Protein 7M5F (pdb70)

Radius of gyration: 17.4 Å; Cα contacts (8 Å, |Δi|>4): 436; chains: 2; bounding box: 33×48×44 Å

Sequence (212 aa):
KEIKLADYHCYPLWGTTPDDFGDISPDELPISLGLKNSLEEAWAKRYDAILNTDDPALSGFKSVEEEEEKKLFIDDGYKLAELLQEEELGSAYKKVIIYHADYTTKSLFKKKETIQGIKFTPENVVGAAKDNSSGKIIFLEKGNSKSGLQHIVEEHGDQFAQIGVSEARIPDVVKAVTDGKIVGYQQGGAAGGAAGGRPIYETIDGKKYNIAVTVGSNGYVVGANLRG

Solvent-accessible surface area: 10678 Å² total

Nearest PDB structures (foldseek):
  7m5f-assembly1_C  TM=1.009E+00  e=1.245E-21  Serratia marcescens
  8r4d-assembly1_A  TM=4.039E-01  e=5.171E+00  Chlorobaculum tepidum
  8r4b-assembly1_A  TM=4.039E-01  e=5.171E+00  Chlorobaculum tepidum
  3h3h-assembly1_A  TM=3.614E-01  e=5.171E+00  Burkholderia thailandensis E264
  7m5f-assembly1_A  TM=1.011E+00  e=5.292E-19  Serratia marcescens

Secondary structure (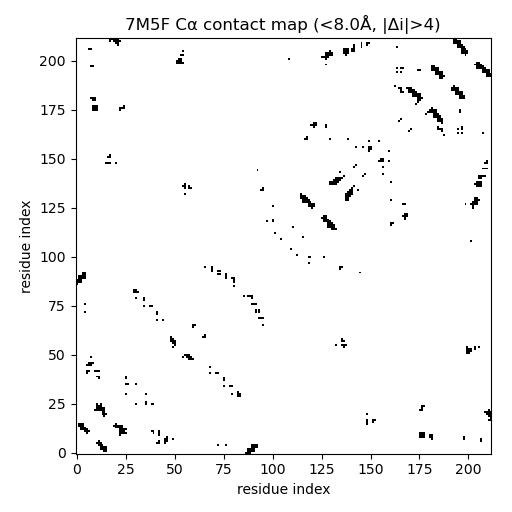DSSP, 8-state):
-EEE---TTS-S-EE-SGGGBEE--GGGSS--HHHHHHHHHHHHHHHTT--SSSGGG---SSHHHHHHHHHHHHHHHHHHHHHHGGGSEEE-----/-HHHHHH--TT-----GGGEEEEEE-TTS-EEEEE--BTTBSHHHHHHHHHHHHHHTT--GGGHHHH--HHHH-EEEEESTTTTSSEEEE--TT---EEEEEE-TTSBEEEEEEE-

B-factor: mean 20.16, std 11.64, range [6.49, 80.66]

Structure (mmCIF, N/CA/C/O backbone):
data_7M5F
#
_entry.id   7M5F
#
_cell.length_a   60.691
_cell.length_b   97.241
_cell.length_c   44.495
_cell.angle_alpha   90.000
_cell.angle_beta   90.000
_cell.angle_gamma   90.000
#
_symmetry.space_group_name_H-M   'P 21 21 2'
#
loop_
_entity.id
_entity.type
_entity.pdbx_description
1 polymer CdiI
2 polymer 'Toxin CdiA'
3 non-polymer 'MALONATE ION'
4 water water
#
loop_
_atom_site.group_PDB
_atom_site.id
_atom_site.type_symbol
_atom_site.label_atom_id
_atom_site.label_alt_id
_atom_site.label_comp_id
_atom_site.label_asym_id
_atom_site.label_entity_id
_atom_site.label_seq_id
_atom_site.pdbx_PDB_ins_code
_atom_site.Cartn_x
_atom_site.Cartn_y
_atom_site.Cartn_z
_atom_site.occupancy
_atom_site.B_iso_or_equiv
_atom_site.auth_seq_id
_atom_site.auth_comp_id
_atom_site.auth_asym_id
_atom_site.auth_atom_id
_atom_site.pdbx_PDB_model_num
ATOM 17 N N . LYS A 1 2 ? 39.53543 51.68521 42.47707 1.000 25.56312 6 LYS A N 1
ATOM 18 C CA . LYS A 1 2 ? 40.44503 50.59223 42.22389 1.000 18.49220 6 LYS A CA 1
ATOM 19 C C . LYS A 1 2 ? 40.03458 49.39311 43.05872 1.000 20.68861 6 LYS A C 1
ATOM 20 O O . LYS A 1 2 ? 39.87186 49.49788 44.27758 1.000 20.01233 6 LYS A O 1
ATOM 39 N N . GLU A 1 3 ? 39.94238 48.24131 42.41312 1.000 17.79330 7 GLU A N 1
ATOM 40 C CA . GLU A 1 3 ? 39.68511 46.99704 43.11427 1.000 17.19788 7 GLU A CA 1
ATOM 41 C C . GLU A 1 3 ? 41.00679 46.39948 43.56071 1.000 16.85903 7 GLU A C 1
ATOM 42 O O . GLU A 1 3 ? 41.99565 46.40556 42.81680 1.000 16.81705 7 GLU A O 1
ATOM 54 N N . ILE A 1 4 ? 41.03503 45.89341 44.79297 1.000 12.48949 8 ILE A N 1
ATOM 55 C CA . ILE A 1 4 ? 42.19487 45.22607 45.35936 1.000 12.08720 8 ILE A CA 1
ATOM 56 C C . ILE A 1 4 ? 41.71357 43.87970 45.88585 1.000 12.42207 8 ILE A C 1
ATOM 57 O O . ILE A 1 4 ? 40.78314 43.84181 46.70289 1.000 13.80290 8 ILE A O 1
ATOM 73 N N . LYS A 1 5 ? 42.32870 42.79119 45.43191 1.000 10.93256 9 LYS A N 1
ATOM 74 C CA . LYS A 1 5 ? 41.99802 41.45678 45.93529 1.000 9.23944 9 LYS A CA 1
ATOM 75 C C . LYS A 1 5 ? 43.03179 41.03102 46.97615 1.000 10.24064 9 LYS A C 1
ATOM 76 O O . LYS A 1 5 ? 44.23537 41.04122 46.69887 1.000 9.60147 9 LYS A O 1
ATOM 95 N N . LEU A 1 6 ? 42.56191 40.68902 48.18629 1.000 8.38279 10 LEU A N 1
ATOM 96 C CA . LEU A 1 6 ? 43.39042 40.09154 49.23089 1.000 7.21321 10 LEU A CA 1
ATOM 97 C C . LEU A 1 6 ? 43.36022 38.57706 49.06292 1.000 7.27291 10 LEU A C 1
ATOM 98 O O . LEU A 1 6 ? 42.29808 37.95502 49.19020 1.000 7.99433 10 LEU A O 1
ATOM 131 N N . ALA A 1 8 ? 46.34135 35.16454 49.43809 1.000 8.55850 12 ALA A N 1
ATOM 132 C CA . ALA A 1 8 ? 47.69692 34.66808 49.56622 1.000 7.79713 12 ALA A CA 1
ATOM 133 C C . ALA A 1 8 ? 48.02223 33.71107 48.42873 1.000 6.67106 12 ALA A C 1
ATOM 134 O O . ALA A 1 8 ? 47.19409 32.89762 48.02601 1.000 7.52484 12 ALA A O 1
ATOM 141 N N . ASP A 1 9 ? 49.23002 33.84284 47.88714 1.000 7.44798 13 ASP A N 1
ATOM 142 C CA . ASP A 1 9 ? 49.79781 32.92389 46.91426 1.000 7.43232 13 ASP A CA 1
ATOM 143 C C . ASP A 1 9 ? 51.29000 32.82168 47.19229 1.000 6.95867 13 ASP A C 1
ATOM 144 O O . ASP A 1 9 ? 51.92254 33.78220 47.62565 1.000 9.87406 13 ASP A O 1
ATOM 153 N N . TYR A 1 10 ? 51.85002 31.65647 46.91564 1.000 8.25054 14 TYR A N 1
ATOM 154 C CA . TYR A 1 10 ? 53.22651 31.38107 47.29199 1.000 9.47664 14 TYR A CA 1
ATOM 155 C C . TYR A 1 10 ? 54.20814 32.33297 46.61936 1.000 9.09594 14 TYR A C 1
ATOM 156 O O . TYR A 1 10 ? 54.25371 32.43623 45.39610 1.000 9.96172 14 TYR A O 1
ATOM 174 N N . HIS A 1 11 ? 55.07344 32.94051 47.43330 1.000 10.01050 15 HIS A N 1
ATOM 175 C CA . HIS A 1 11 ? 56.17132 33.79060 46.96304 1.000 8.89149 15 HIS A CA 1
ATOM 176 C C . HIS A 1 11 ? 55.67288 35.02525 46.23332 1.000 10.30851 15 HIS A C 1
ATOM 177 O O . HIS A 1 11 ? 56.37455 35.55595 45.37264 1.000 10.42293 15 HIS A O 1
ATOM 191 N N . CYS A 1 12 ? 54.49713 35.49214 46.63934 1.000 9.19455 16 CYS A N 1
ATOM 192 C CA . CYS A 1 12 ? 53.87215 36.69890 46.13805 1.000 8.33315 16 CYS A CA 1
ATOM 193 C C . CYS A 1 12 ? 53.42490 37.57590 47.29154 1.000 9.86192 16 CYS A C 1
ATOM 194 O O . CYS A 1 12 ? 53.11558 37.09115 48.38248 1.000 9.84202 16 CYS A O 1
ATOM 202 N N . TYR A 1 13 ? 53.28612 38.86599 47.02678 1.000 8.76590 17 TYR A N 1
ATOM 203 C CA . TYR A 1 13 ? 52.53641 39.68942 47.94656 1.000 9.27897 17 TYR A CA 1
ATOM 204 C C . TYR A 1 13 ? 51.07269 39.25225 47.96626 1.000 11.42965 17 TYR A C 1
ATOM 205 O O . TYR A 1 13 ? 50.56510 38.70622 46.98538 1.000 10.05146 17 TYR A O 1
ATOM 223 N N . PRO A 1 14 ? 50.35362 39.53672 49.04910 1.000 8.68404 18 PRO A N 1
ATOM 224 C CA . PRO A 1 14 ? 48.99858 38.99823 49.18743 1.000 7.97911 18 PRO A CA 1
ATOM 225 C C . PRO A 1 14 ? 47.90771 39.92509 48.64830 1.000 9.44789 18 PRO A C 1
ATOM 226 O O . PRO A 1 14 ? 46.73516 39.77695 48.98182 1.000 10.68221 18 PRO A O 1
ATOM 237 N N . LEU A 1 15 ? 48.28178 40.87368 47.80319 1.000 7.27952 19 LEU A N 1
ATOM 238 C CA . LEU A 1 15 ? 47.36576 41.86391 47.23243 1.000 7.47139 19 LEU A CA 1
ATOM 239 C C . LEU A 1 15 ? 47.48209 41.80223 45.72086 1.000 9.31590 19 LEU A C 1
ATOM 240 O O . LEU A 1 15 ? 48.58808 41.67603 45.19699 1.000 9.94958 19 LEU A O 1
ATOM 256 N N . TRP A 1 16 ? 46.34307 41.93731 45.01538 1.000 8.60937 20 TRP A N 1
ATOM 257 C CA . TRP A 1 16 ? 46.29993 41.71856 43.57319 1.000 9.20435 20 TRP A CA 1
ATOM 258 C C . TRP A 1 16 ? 45.43199 42.73868 42.85860 1.000 9.45770 20 TRP A C 1
ATOM 259 O O . TRP A 1 16 ? 44.36025 43.10218 43.34283 1.000 9.74367 20 TRP A O 1
ATOM 280 N N . GLY A 1 17 ? 45.89061 43.17948 41.68086 1.000 10.18851 21 GLY A N 1
ATOM 281 C CA . GLY A 1 17 ? 45.03716 43.93422 40.78988 1.000 11.36352 21 GLY A CA 1
ATOM 282 C C . GLY A 1 17 ? 44.09468 43.03212 40.03826 1.000 11.48829 21 GLY A C 1
ATOM 283 O O . GLY A 1 17 ? 44.35731 41.83388 39.88837 1.000 12.82642 21 GLY A O 1
ATOM 287 N N . THR A 1 18 ? 42.96254 43.58325 39.60342 1.000 13.76114 22 THR A N 1
ATOM 288 C CA . THR A 1 18 ? 41.92068 42.74416 39.02015 1.000 13.70459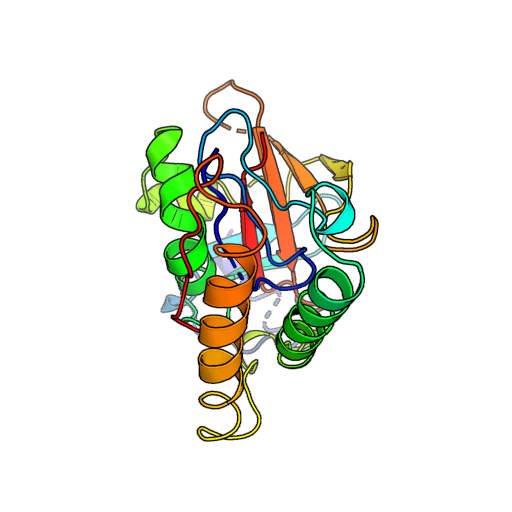 22 THR A CA 1
ATOM 289 C C . THR A 1 18 ? 41.52737 43.12376 37.61054 1.000 14.33787 22 THR A C 1
ATOM 290 O O . THR A 1 18 ? 40.53330 42.58425 37.09879 1.000 16.83790 22 THR A O 1
ATOM 301 N N . THR A 1 19 ? 42.25729 44.02553 36.95325 1.000 15.13692 23 THR A N 1
ATOM 302 C CA . THR A 1 19 ? 42.02906 44.36562 35.56247 1.000 16.69842 23 THR A CA 1
ATOM 303 C C . THR A 1 19 ? 43.28061 44.06796 34.75615 1.000 16.59390 23 THR A C 1
ATOM 304 O O . THR A 1 19 ? 44.38735 44.02791 35.30929 1.000 16.98794 23 THR A O 1
ATOM 315 N N . PRO A 1 20 ? 43.14418 43.82926 33.44886 1.000 17.98768 24 PRO A N 1
ATOM 316 C CA . PRO A 1 20 ? 44.33232 43.47264 32.65957 1.000 24.33390 24 PRO A CA 1
ATOM 317 C C . PRO A 1 20 ? 45.45225 44.49363 32.75336 1.000 21.89083 24 PRO A C 1
ATOM 318 O O . PRO A 1 20 ? 46.62868 44.11120 32.74573 1.000 30.63130 24 PRO A O 1
ATOM 329 N N . ASP A 1 21 ? 45.13507 45.78111 32.88970 1.000 19.79607 25 ASP A N 1
ATOM 330 C CA . ASP A 1 21 ? 46.19355 46.77446 33.00941 1.000 22.85749 25 ASP A CA 1
ATOM 331 C C . ASP A 1 21 ? 46.99971 46.63547 34.29947 1.000 24.01807 25 ASP A C 1
ATOM 332 O O . ASP A 1 21 ? 48.16385 47.04902 34.33376 1.000 27.22471 25 ASP A O 1
ATOM 341 N N . ASP A 1 22 ? 46.41885 46.08908 35.37436 1.000 16.73917 26 ASP A N 1
ATOM 342 C CA . ASP A 1 22 ? 47.12978 46.03377 36.65083 1.000 16.43220 26 ASP A CA 1
ATOM 343 C C . ASP A 1 22 ? 47.17686 44.62816 37.25384 1.000 15.01264 26 ASP A C 1
ATOM 344 O O . ASP A 1 22 ? 47.39140 44.47299 38.46306 1.000 15.74978 26 ASP A O 1
ATOM 353 N N . PHE A 1 23 ? 47.05115 43.58737 36.43507 1.000 13.71654 27 PHE A N 1
ATOM 354 C CA . PHE A 1 23 ? 47.23963 42.24028 36.92768 1.000 12.93945 27 PHE A CA 1
ATOM 355 C C . PHE A 1 23 ? 48.61309 42.10713 37.58347 1.000 11.75794 27 PHE A C 1
ATOM 356 O O . PHE A 1 23 ? 49.59439 42.74947 37.15278 1.000 14.31220 27 PHE A O 1
ATOM 373 N N . GLY A 1 24 ? 48.67731 41.26747 38.60207 1.000 12.25937 28 GLY A N 1
ATOM 374 C CA . GLY A 1 24 ? 49.90255 40.99063 39.32807 1.000 12.63170 28 GLY A CA 1
ATOM 375 C C . GLY A 1 24 ? 49.78475 41.37028 40.79491 1.000 9.73581 28 GLY A C 1
ATOM 376 O O . GLY A 1 24 ? 48.81373 41.97819 41.23676 1.000 11.65182 28 GLY A O 1
ATOM 380 N N . ASP A 1 25 ? 50.79243 40.96063 41.55672 1.000 10.02450 29 ASP A N 1
ATOM 381 C CA . ASP A 1 25 ? 50.76272 41.26199 42.98116 1.000 13.05688 29 ASP A CA 1
ATOM 382 C C . ASP A 1 25 ? 51.20195 42.70492 43.22554 1.000 13.74173 29 ASP A C 1
ATOM 383 O O . ASP A 1 25 ? 51.81061 43.37121 42.37286 1.000 14.29597 29 ASP A O 1
ATOM 392 N N . ILE A 1 26 ? 50.80978 43.20680 44.39518 1.000 10.08681 30 ILE A N 1
ATOM 393 C CA . ILE A 1 26 ? 50.95454 44.60623 44.77332 1.000 10.79969 30 ILE A CA 1
ATOM 394 C C . ILE A 1 26 ? 51.58613 44.63820 46.16144 1.000 10.63013 30 ILE A C 1
ATOM 395 O O . ILE A 1 26 ? 51.06410 44.03357 47.09904 1.000 11.40139 30 ILE A O 1
ATOM 411 N N . SER A 1 27 ? 52.66888 45.37843 46.30143 1.000 12.87468 31 SER A N 1
ATOM 412 C CA . SER A 1 27 ? 53.27622 45.53567 47.62042 1.000 13.84170 31 SER A CA 1
ATOM 413 C C . SER A 1 27 ? 52.35630 46.33916 48.53907 1.000 10.38290 31 SER A C 1
ATOM 414 O O . SER A 1 27 ? 51.84796 47.38710 48.13065 1.000 13.06864 31 SER A O 1
ATOM 422 N N . PRO A 1 28 ? 52.15385 45.91640 49.79415 1.000 12.40180 32 PRO A N 1
ATOM 423 C CA . PRO A 1 28 ? 51.39287 46.77213 50.72144 1.000 15.80507 32 PRO A CA 1
ATOM 424 C C . PRO A 1 28 ? 51.96543 48.17437 50.84617 1.000 16.21864 32 PRO A C 1
ATOM 425 O O . PRO A 1 28 ? 51.21475 49.12286 51.10743 1.000 16.46130 32 PRO A O 1
ATOM 436 N N . ASP A 1 29 ? 53.27027 48.34736 50.61314 1.000 16.93908 33 ASP A N 1
ATOM 437 C CA . ASP A 1 29 ? 53.87243 49.67407 50.69106 1.000 18.65035 33 ASP A CA 1
ATOM 438 C C . ASP A 1 29 ? 53.34638 50.62492 49.62711 1.000 18.51448 33 ASP A C 1
ATOM 439 O O . ASP A 1 29 ? 53.50154 51.84370 49.76478 1.000 24.98153 33 ASP A O 1
ATOM 448 N N . GLU A 1 30 ? 52.73508 50.11010 48.56558 1.000 18.22004 34 GLU A N 1
ATOM 449 C CA . GLU A 1 30 ? 52.18166 50.93394 47.50093 1.000 18.00813 34 GLU A CA 1
ATOM 450 C C . GLU A 1 30 ? 50.79557 51.48120 47.82513 1.000 24.80888 34 GLU A C 1
ATOM 451 O O . GLU A 1 30 ? 50.24819 52.25018 47.02419 1.000 27.41805 34 GLU A O 1
ATOM 463 N N . LEU A 1 31 ? 50.23070 51.11571 48.96035 1.000 17.27147 35 LEU A N 1
ATOM 464 C CA . LEU A 1 31 ? 48.88097 51.52517 49.32376 1.000 15.98647 35 LEU A CA 1
ATOM 465 C C . LEU A 1 31 ? 48.90346 52.52870 50.46307 1.000 17.05239 35 LEU A C 1
ATOM 466 O O . LEU A 1 31 ? 49.80496 52.50974 51.30713 1.000 17.87378 35 LEU A O 1
ATOM 482 N N . PRO A 1 32 ? 47.90245 53.38714 50.53683 1.000 15.67673 36 PRO A N 1
ATOM 483 C CA . PRO A 1 32 ? 47.84442 54.41261 51.60178 1.000 16.66386 36 PRO A CA 1
ATOM 484 C C . PRO A 1 32 ? 47.27169 53.85912 52.90060 1.000 16.48680 36 PRO A C 1
ATOM 485 O O . PRO A 1 32 ? 46.17488 54.20933 53.35544 1.000 16.51913 36 PRO A O 1
ATOM 496 N N . ILE A 1 33 ? 48.04144 52.96924 53.52870 1.000 15.02394 37 ILE A N 1
ATOM 497 C CA . ILE A 1 33 ? 47.62113 52.30097 54.74614 1.000 15.51234 37 ILE A CA 1
ATOM 498 C C . ILE A 1 33 ? 48.71181 52.41295 55.81066 1.000 15.31287 37 ILE A C 1
ATOM 499 O O . ILE A 1 33 ? 49.84962 52.79797 55.53775 1.000 16.82449 37 ILE A O 1
ATOM 515 N N . SER A 1 34 ? 48.32963 52.06046 57.03581 1.000 16.00835 38 SER A N 1
ATOM 516 C CA . SER A 1 34 ? 49.20952 52.17300 58.18246 1.000 16.10409 38 SER A CA 1
ATOM 517 C C . SER A 1 34 ? 50.33643 51.14153 58.12092 1.000 14.28130 38 SER A C 1
ATOM 518 O O . SER A 1 34 ? 50.19579 50.07044 57.54165 1.000 13.23204 38 SER A O 1
ATOM 526 N N . LEU A 1 35 ? 51.47074 51.49448 58.74766 1.000 19.12583 39 LEU A N 1
ATOM 527 C CA . LEU A 1 35 ? 52.58530 50.55222 58.85771 1.000 14.66881 39 LEU A CA 1
ATOM 528 C C . LEU A 1 35 ? 52.15014 49.27116 59.55459 1.000 14.61733 39 LEU A C 1
ATOM 529 O O . LEU A 1 35 ? 52.53239 48.17410 59.14301 1.000 15.32305 39 LEU A O 1
ATOM 545 N N . GLY A 1 36 ? 51.31882 49.39234 60.58614 1.000 15.27516 40 GLY A N 1
ATOM 546 C CA . GLY A 1 36 ? 50.84738 48.20219 61.27982 1.000 15.75276 40 GLY A CA 1
ATOM 547 C C . GLY A 1 36 ? 50.10548 47.23142 60.38520 1.000 14.87332 40 GLY A C 1
ATOM 548 O O . GLY A 1 36 ? 50.33035 46.01811 60.43571 1.000 14.23315 40 GLY A O 1
ATOM 552 N N . LEU A 1 37 ? 49.19639 47.74729 59.56312 1.000 14.11789 41 LEU A N 1
ATOM 553 C CA . LEU A 1 37 ? 48.48828 46.87900 58.62855 1.000 12.64302 41 LEU A CA 1
ATOM 554 C C . LEU A 1 37 ? 49.42865 46.31060 57.56873 1.000 12.74134 41 LEU A C 1
ATOM 555 O O . LEU A 1 37 ? 49.30679 45.14437 57.20139 1.000 10.85427 41 LEU A O 1
ATOM 571 N N . LYS A 1 38 ? 50.36883 47.10730 57.05713 1.000 11.35956 42 LYS A N 1
ATOM 572 C CA . LYS A 1 38 ? 51.32355 46.55158 56.09651 1.000 12.69581 42 LYS A CA 1
ATOM 573 C C . LYS A 1 38 ? 52.06334 45.37198 56.70421 1.000 10.84291 42 LYS A C 1
ATOM 574 O O . LYS A 1 38 ? 52.21790 44.31811 56.06659 1.000 11.71194 42 LYS A O 1
ATOM 593 N N . ASN A 1 39 ? 52.47994 45.51301 57.96096 1.000 11.26224 43 ASN A N 1
ATOM 594 C CA . ASN A 1 39 ? 53.21817 44.43775 58.61757 1.000 13.70117 43 ASN A CA 1
ATOM 595 C C . ASN A 1 39 ? 52.33777 43.21942 58.84655 1.000 14.05714 43 ASN A C 1
ATOM 596 O O . ASN A 1 39 ? 52.79822 42.08359 58.68112 1.000 14.09980 43 ASN A O 1
ATOM 607 N N . SER A 1 40 ? 51.07302 43.43870 59.21591 1.000 11.87493 44 SER A N 1
ATOM 608 C CA . SER A 1 40 ? 50.14767 42.32678 59.40696 1.000 10.69814 44 SER A CA 1
ATOM 609 C C . SER A 1 40 ? 49.90025 41.58044 58.10789 1.000 10.94736 44 SER A C 1
ATOM 610 O O . SER A 1 40 ? 49.79520 40.34477 58.10399 1.000 10.10924 44 SER A O 1
ATOM 618 N N . LEU A 1 41 ? 49.75604 42.30659 56.99250 1.000 11.06908 45 LEU A N 1
ATOM 619 C CA . LEU A 1 41 ? 49.52668 41.63619 55.71120 1.000 8.45289 45 LEU A CA 1
ATOM 620 C C . LEU A 1 41 ? 50.71939 40.77851 55.32457 1.000 8.82831 45 LEU A C 1
ATOM 621 O O . LEU A 1 41 ? 50.55777 39.66496 54.80819 1.000 9.96644 45 LEU A O 1
ATOM 637 N N A GLU A 1 42 ? 51.93329 41.28545 55.53762 0.450 10.15146 46 GLU A N 1
ATOM 638 N N B GLU A 1 42 ? 51.93415 41.26460 55.58628 0.550 10.80425 46 GLU A N 1
ATOM 639 C CA A GLU A 1 42 ? 53.11298 40.48180 55.25217 0.450 10.80674 46 GLU A CA 1
ATOM 640 C CA B GLU A 1 42 ? 53.13139 40.49824 55.26080 0.550 10.40885 46 GLU A CA 1
ATOM 641 C C A GLU A 1 42 ? 53.17192 39.26062 56.16300 0.450 9.97261 46 GLU A C 1
ATOM 642 C C B GLU A 1 42 ? 53.32644 39.31866 56.20908 0.550 10.42070 46 GLU A C 1
ATOM 643 O O A GLU A 1 42 ? 53.46199 38.15850 55.69835 0.450 8.69027 46 GLU A O 1
ATOM 644 O O B GLU A 1 42 ? 53.88383 38.29839 55.80515 0.550 13.50637 46 GLU A O 1
ATOM 667 N N . ALA A 1 43 ? 52.86846 39.43156 57.45789 1.000 12.01039 47 ALA A N 1
ATOM 668 C CA . ALA A 1 43 ? 52.91818 38.29434 58.37705 1.000 9.62234 47 ALA A CA 1
ATOM 669 C C . ALA A 1 43 ? 51.94859 37.19960 57.93811 1.000 13.01445 47 ALA A C 1
ATOM 670 O O . ALA A 1 43 ? 52.23241 35.99664 58.07661 1.000 13.41455 47 ALA A O 1
ATOM 678 N N . TRP A 1 44 ? 50.79680 37.59587 57.41853 1.000 11.25976 48 TRP A N 1
ATOM 679 C CA . TRP A 1 44 ? 49.82089 36.62471 56.93879 1.000 7.92392 48 TRP A CA 1
ATOM 680 C C . TRP A 1 44 ? 50.34122 35.92489 55.70113 1.000 10.33187 48 TRP A C 1
ATOM 681 O O . TRP A 1 44 ? 50.26144 34.69781 55.59108 1.000 10.22975 48 TRP A O 1
ATOM 702 N N . ALA A 1 45 ? 50.93179 36.67976 54.77811 1.000 11.20875 49 ALA A N 1
ATOM 703 C CA . ALA A 1 45 ? 51.51010 36.04801 53.60154 1.000 9.79378 49 ALA A CA 1
ATOM 704 C C . ALA A 1 45 ? 52.61883 35.07763 53.98661 1.000 9.97168 49 ALA A C 1
ATOM 705 O O . ALA A 1 45 ? 52.79372 34.04093 53.34096 1.000 11.40249 49 ALA A O 1
ATOM 712 N N . LYS A 1 46 ? 53.38738 35.40073 55.02760 1.000 10.15686 50 LYS A N 1
ATOM 713 C CA . LYS A 1 46 ? 54.47103 34.52284 55.44568 1.000 11.11800 50 LYS A CA 1
ATOM 714 C C . LYS A 1 46 ? 53.92351 33.19978 55.95772 1.000 13.01608 50 LYS A C 1
ATOM 715 O O . LYS A 1 46 ? 54.53303 32.14038 55.73901 1.000 12.74244 50 LYS A O 1
ATOM 734 N N . ARG A 1 47 ? 52.77879 33.23420 56.64345 1.000 10.89183 51 ARG A N 1
ATOM 735 C CA . ARG A 1 47 ? 52.16811 31.99806 57.12489 1.000 10.88200 51 ARG A CA 1
ATOM 736 C C . ARG A 1 47 ? 51.75094 31.09749 55.97374 1.000 9.62592 51 ARG A C 1
ATOM 737 O O . ARG A 1 47 ? 51.80815 29.86882 56.08948 1.000 12.38577 51 ARG A O 1
ATOM 758 N N . TYR A 1 48 ? 51.27358 31.68252 54.87529 1.000 9.59882 52 TYR A N 1
ATOM 759 C CA . TYR A 1 48 ? 50.91260 30.85962 53.73566 1.000 8.79137 52 TYR A CA 1
ATOM 760 C C . TYR A 1 48 ? 52.15465 30.28254 53.07774 1.000 9.31601 52 TYR A C 1
ATOM 761 O O . TYR A 1 48 ? 52.17451 29.10988 52.71261 1.000 10.35403 52 TYR A O 1
ATOM 779 N N . ASP A 1 49 ? 53.19313 31.09709 52.89597 1.000 10.16640 53 ASP A N 1
ATOM 780 C CA . ASP A 1 49 ? 54.41957 30.57671 52.30909 1.000 9.31708 53 ASP A CA 1
ATOM 781 C C . ASP A 1 49 ? 54.93270 29.37657 53.09092 1.000 12.10762 53 ASP A C 1
ATOM 782 O O . ASP A 1 49 ? 55.54436 28.46859 52.51373 1.000 14.09200 53 ASP A O 1
ATOM 791 N N . ALA A 1 50 ? 54.70162 29.35603 54.41036 1.000 11.91374 54 ALA A N 1
ATOM 792 C CA . ALA A 1 50 ? 55.22178 28.29561 55.25462 1.000 11.52988 54 ALA A CA 1
ATOM 793 C C . ALA A 1 50 ? 54.55492 26.94664 55.01531 1.000 12.68279 54 ALA A C 1
ATOM 794 O O . ALA A 1 50 ? 55.09670 25.92857 55.45719 1.000 15.73431 54 ALA A O 1
ATOM 801 N N . ILE A 1 51 ? 53.39479 26.91156 54.35407 1.000 12.11825 55 ILE A N 1
ATOM 802 C CA . ILE A 1 51 ? 52.74082 25.63469 54.11990 1.000 11.48620 55 ILE A CA 1
ATOM 803 C C . ILE A 1 51 ? 53.29426 24.93952 52.87777 1.000 11.69340 55 ILE A C 1
ATOM 804 O O . ILE A 1 51 ? 53.05826 23.74352 52.69016 1.000 12.31649 55 ILE A O 1
ATOM 820 N N . LEU A 1 52 ? 54.10687 25.63798 52.08084 1.000 11.64757 56 LEU A N 1
ATOM 821 C CA . LEU A 1 52 ? 54.65030 25.06646 50.85347 1.000 12.33691 56 LEU A CA 1
ATOM 822 C C . LEU A 1 52 ? 55.73038 24.04216 51.17311 1.000 12.49496 56 LEU A C 1
ATOM 823 O O . LEU A 1 52 ? 56.67506 24.32414 51.91386 1.000 14.61410 56 LEU A O 1
ATOM 839 N N . ASN A 1 53 ? 55.58890 22.84027 50.62064 1.000 14.24516 57 ASN A N 1
ATOM 840 C CA . ASN A 1 53 ? 56.64505 21.83087 50.64191 1.000 14.51544 57 ASN A CA 1
ATOM 841 C C . ASN A 1 53 ? 57.41402 21.98454 49.33719 1.000 15.01299 57 ASN A C 1
ATOM 842 O O . ASN A 1 53 ? 56.93662 21.58037 48.28763 1.000 15.90961 57 ASN A O 1
ATOM 853 N N . THR A 1 54 ? 58.60332 22.60688 49.39178 1.000 20.47028 58 THR A N 1
ATOM 854 C CA . THR A 1 54 ? 59.26150 23.03359 48.15510 1.000 20.19964 58 THR A CA 1
ATOM 855 C C . THR A 1 54 ? 59.82476 21.85177 47.38752 1.000 27.00711 58 THR A C 1
ATOM 856 O O . THR A 1 54 ? 59.94047 21.90763 46.15381 1.000 21.35239 58 THR A O 1
ATOM 867 N N . ASP A 1 55 ? 60.19240 20.78089 48.09327 1.000 18.20243 59 ASP A N 1
ATOM 868 C CA . ASP A 1 55 ? 60.71206 19.59389 47.44263 1.000 19.79802 59 ASP A CA 1
ATOM 869 C C . ASP A 1 55 ? 59.62311 18.65663 46.93763 1.000 22.38014 59 ASP A C 1
ATOM 870 O O . ASP A 1 55 ? 59.90000 17.81081 46.08890 1.000 24.80045 59 ASP A O 1
ATOM 879 N N . ASP A 1 56 ? 58.39969 18.77092 47.44835 1.000 20.63969 60 ASP A N 1
ATOM 880 C CA . ASP A 1 56 ? 57.29803 17.88513 47.05823 1.000 18.66650 60 ASP A CA 1
ATOM 881 C C . ASP A 1 56 ? 56.00607 18.66113 47.24096 1.000 15.72370 60 ASP A C 1
ATOM 882 O O . ASP A 1 56 ? 55.25110 18.44236 48.19127 1.000 15.79548 60 ASP A O 1
ATOM 891 N N . PRO A 1 57 ? 55.73915 19.62309 46.35405 1.000 16.57955 61 PRO A N 1
ATOM 892 C CA . PRO A 1 57 ? 54.67166 20.59036 46.64250 1.000 15.73764 61 PRO A CA 1
ATOM 893 C C . PRO A 1 57 ? 53.28597 19.98930 46.68956 1.000 13.50699 61 PRO A C 1
ATOM 894 O O . PRO A 1 57 ? 52.40052 20.61097 47.28803 1.000 14.23748 61 PRO A O 1
ATOM 905 N N . ALA A 1 58 ? 53.07022 18.80020 46.11672 1.000 14.49035 62 ALA A N 1
ATOM 906 C CA . ALA A 1 58 ? 51.77338 18.15430 46.24166 1.000 18.28594 62 ALA A CA 1
ATOM 907 C C . ALA A 1 58 ? 51.39861 17.86861 47.69112 1.000 22.87088 62 ALA A C 1
ATOM 908 O O . ALA A 1 58 ? 50.21373 17.67595 47.98363 1.000 22.88193 62 ALA A O 1
ATOM 915 N N . LEU A 1 59 ? 52.37198 17.85352 48.59741 1.000 15.68095 63 LEU A N 1
ATOM 916 C CA . LEU A 1 59 ? 52.13814 17.61333 50.00891 1.000 16.29672 63 LEU A CA 1
ATOM 917 C C . LEU A 1 59 ? 51.90201 18.88333 50.81684 1.000 16.69649 63 LEU A C 1
ATOM 918 O O . LEU A 1 59 ? 51.80306 18.80278 52.04701 1.000 18.25353 63 LEU A O 1
ATOM 934 N N . SER A 1 60 ? 51.83061 20.03499 50.17417 1.000 14.87745 64 SER A N 1
ATOM 935 C CA . SER A 1 60 ? 51.67727 21.28793 50.89761 1.000 14.29204 64 SER A CA 1
ATOM 936 C C . SER A 1 60 ? 50.36255 21.33092 51.66610 1.000 17.51597 64 SER A C 1
ATOM 937 O O . SER A 1 60 ? 49.33346 20.82957 51.20368 1.000 17.12215 64 SER A O 1
ATOM 945 N N . GLY A 1 61 ? 50.39687 21.96493 52.83060 1.000 16.08374 65 GLY A N 1
ATOM 946 C CA . GLY A 1 61 ? 49.19099 22.14316 53.61127 1.000 15.37039 65 GLY A CA 1
ATOM 947 C C . GLY A 1 61 ? 49.51427 22.62719 54.99967 1.000 14.30128 65 GLY A C 1
ATOM 948 O O . GLY A 1 61 ? 50.65852 22.65152 55.42661 1.000 13.90349 65 GLY A O 1
ATOM 952 N N . PHE A 1 62 ? 48.45782 23.04302 55.69242 1.000 14.93474 66 PHE A N 1
ATOM 953 C CA . PHE A 1 62 ? 48.55516 23.44944 57.08100 1.000 15.57521 66 PHE A CA 1
ATOM 954 C C . PHE A 1 62 ? 48.74733 22.21938 57.95463 1.000 18.05002 66 PHE A C 1
ATOM 955 O O . PHE A 1 62 ? 48.50454 21.08894 57.52848 1.000 20.06033 66 PHE A O 1
ATOM 972 N N . LYS A 1 63 ? 49.20837 22.44765 59.18734 1.000 18.10752 67 LYS A N 1
ATOM 973 C CA . LYS A 1 63 ? 49.50247 21.34481 60.09828 1.000 20.97685 67 LYS A CA 1
ATOM 974 C C . LYS A 1 63 ? 48.24753 20.66351 60.60973 1.000 21.90031 67 LYS A C 1
ATOM 975 O O . LYS A 1 63 ? 48.31927 19.51840 61.08510 1.000 24.22518 67 LYS A O 1
ATOM 994 N N . SER A 1 64 ? 47.11085 21.34279 60.54224 1.000 18.56154 68 SER A N 1
ATOM 995 C CA . SER A 1 64 ? 45.85877 20.81808 61.05457 1.000 19.74374 68 SER A CA 1
ATOM 996 C C . SER A 1 64 ? 44.73597 21.62569 60.41815 1.000 18.59395 68 SER A C 1
ATOM 997 O O . SER A 1 64 ? 44.95111 22.72775 59.89792 1.000 17.18927 68 SER A O 1
ATOM 1005 N N . VAL A 1 65 ? 43.52676 21.06287 60.49303 1.000 17.69242 69 VAL A N 1
ATOM 1006 C CA . VAL A 1 65 ? 42.33498 21.76955 60.03022 1.000 14.14118 69 VAL A CA 1
ATOM 1007 C C . VAL A 1 65 ? 42.13857 23.06401 60.81041 1.000 12.65661 69 VAL A C 1
ATOM 1008 O O . VAL A 1 65 ? 41.77437 24.10925 60.24246 1.000 15.85929 69 VAL A O 1
ATOM 1021 N N . GLU A 1 66 ? 42.43390 23.03762 62.11726 1.000 14.63368 70 GLU A N 1
ATOM 1022 C CA . GLU A 1 66 ? 42.26925 24.24158 62.92876 1.000 13.69833 70 GLU A CA 1
ATOM 1023 C C . GLU A 1 66 ? 43.25273 25.32919 62.51768 1.000 12.72711 70 GLU A C 1
ATOM 1024 O O . GLU A 1 66 ? 42.89808 26.50913 62.50786 1.000 12.97647 70 GLU A O 1
ATOM 1036 N N A GLU A 1 67 ? 44.49939 24.96137 62.18893 0.500 13.34432 71 GLU A N 1
ATOM 1037 N N B GLU A 1 67 ? 44.48137 24.96206 62.13878 0.500 14.00540 71 GLU A N 1
ATOM 1038 C CA A GLU A 1 67 ? 45.44594 25.96843 61.69980 0.500 12.24087 71 GLU A CA 1
ATOM 1039 C CA B GLU A 1 67 ? 45.42639 25.99675 61.71217 0.500 12.23179 71 GLU A CA 1
ATOM 1040 C C A GLU A 1 67 ? 44.95045 26.59095 60.39841 0.500 11.61166 71 GLU A C 1
ATOM 1041 C C B GLU A 1 67 ? 45.02349 26.61739 60.37887 0.500 11.54355 71 GLU A C 1
ATOM 1042 O O A GLU A 1 67 ? 45.03661 27.80945 60.21282 0.500 11.29432 71 GLU A O 1
ATOM 1043 O O B GLU A 1 67 ? 45.26284 27.81004 60.16455 0.500 12.66059 71 GLU A O 1
ATOM 1066 N N A GLU A 1 68 ? 44.40939 25.77214 59.49726 0.480 11.27734 72 GLU A N 1
ATOM 1067 N N B GLU A 1 68 ? 44.40271 25.84459 59.48579 0.520 10.80544 72 GLU A N 1
ATOM 1068 C CA A GLU A 1 68 ? 43.79089 26.29847 58.28383 0.480 10.60548 72 GLU A CA 1
ATOM 1069 C CA B GLU A 1 68 ? 43.84820 26.43460 58.27005 0.520 10.78015 72 GLU A CA 1
ATOM 1070 C C A GLU A 1 68 ? 42.68742 27.29348 58.62265 0.480 9.21007 72 GLU A C 1
ATOM 1071 C C B GLU A 1 68 ? 42.70133 27.38410 58.59797 0.520 9.66866 72 GLU A C 1
ATOM 1072 O O A GLU A 1 68 ? 42.64678 28.40572 58.07800 0.480 10.79222 72 GLU A O 1
ATOM 1073 O O B GLU A 1 68 ? 42.65061 28.50867 58.07694 0.520 9.08232 72 GLU A O 1
ATOM 1096 N N A LYS A 1 69 ? 41.80512 26.92074 59.55711 0.480 10.12563 73 LYS A N 1
ATOM 1097 N N B LYS A 1 69 ? 41.79561 26.96263 59.49084 0.520 10.63613 73 LYS A N 1
ATOM 1098 C CA A LYS A 1 69 ? 40.69496 27.79393 59.92868 0.480 9.84303 73 LYS A CA 1
ATOM 1099 C CA B LYS A 1 69 ? 40.69488 27.83119 59.89797 0.520 10.82336 73 LYS A CA 1
ATOM 1100 C C A LYS A 1 69 ? 41.19032 29.13071 60.46930 0.480 10.32257 73 LYS A C 1
ATOM 1101 C C B LYS A 1 69 ? 41.21826 29.15706 60.43681 0.520 10.54851 73 LYS A C 1
ATOM 1102 O O A LYS A 1 69 ? 40.64971 30.18993 60.12399 0.480 11.07840 73 LYS A O 1
ATOM 1103 O O B LYS A 1 69 ? 40.72985 30.23216 60.06386 0.520 12.33154 73 LYS A O 1
ATOM 1140 N N . LEU A 1 70 ? 42.20816 29.10202 61.32949 1.000 11.69277 74 LEU A N 1
ATOM 1141 C CA . LEU A 1 70 ? 42.73303 30.33226 61.90087 1.000 10.46319 74 LEU A CA 1
ATOM 1142 C C . LEU A 1 70 ? 43.31560 31.23769 60.82381 1.000 10.44770 74 LEU A C 1
ATOM 1143 O O . LEU A 1 70 ? 43.19060 32.46491 60.88723 1.000 10.58429 74 LEU A O 1
ATOM 1160 N N . PHE A 1 71 ? 43.98359 30.63617 59.83162 1.000 9.94255 75 PHE A N 1
ATOM 1161 C CA . PHE A 1 71 ? 44.54914 31.42570 58.74698 1.000 8.27086 75 PHE A CA 1
ATOM 1162 C C . PHE A 1 71 ? 43.44173 32.13149 57.96944 1.000 8.85156 75 PHE A C 1
ATOM 1163 O O . PHE A 1 71 ? 43.54790 33.32565 57.66411 1.000 8.92096 75 PHE A O 1
ATOM 1180 N N . ILE A 1 72 ? 42.37656 31.40318 57.63576 1.000 8.46462 76 ILE A N 1
ATOM 1181 C CA . ILE A 1 72 ? 41.27371 31.98898 56.88161 1.000 7.96392 76 ILE A CA 1
ATOM 1182 C C . ILE A 1 72 ? 40.54889 33.02476 57.72658 1.000 9.61036 76 ILE A C 1
ATOM 1183 O O . ILE A 1 72 ? 40.21869 34.10555 57.23445 1.000 9.83088 76 ILE A O 1
ATOM 1199 N N . ASP A 1 73 ? 40.30247 32.71573 59.00656 1.000 10.20510 77 ASP A N 1
ATOM 1200 C CA . ASP A 1 73 ? 39.70344 33.66402 59.93684 1.000 12.94676 77 ASP A CA 1
ATOM 1201 C C . ASP A 1 73 ? 40.47705 34.97543 59.93827 1.000 13.16168 77 ASP A C 1
ATOM 1202 O O . ASP A 1 73 ? 39.89271 36.06947 59.90909 1.000 12.02985 77 ASP A O 1
ATOM 1211 N N . ASP A 1 74 ? 41.80759 34.88558 60.04240 1.000 10.38864 78 ASP A N 1
ATOM 1212 C CA . ASP A 1 74 ? 42.62409 36.08945 60.15115 1.000 9.59635 78 ASP A CA 1
ATOM 1213 C C . ASP A 1 74 ? 42.57105 36.88343 58.86292 1.000 13.13858 78 ASP A C 1
ATOM 1214 O O . ASP A 1 74 ? 42.59501 38.12340 58.88793 1.000 12.02963 78 ASP A O 1
ATOM 1223 N N . GLY A 1 75 ? 42.48039 36.19650 57.73346 1.000 10.66299 79 GLY A N 1
ATOM 1224 C CA . GLY A 1 75 ? 42.38044 36.89560 56.46080 1.000 9.33769 79 GLY A CA 1
ATOM 1225 C C . GLY A 1 75 ? 41.10328 37.70590 56.33794 1.000 10.01097 79 GLY A C 1
ATOM 1226 O O . GLY A 1 75 ? 41.10859 38.81829 55.80381 1.000 9.65558 79 GLY A O 1
ATOM 1230 N N . TYR A 1 76 ? 39.98856 37.16891 56.82484 1.000 9.20450 80 TYR A N 1
ATOM 1231 C CA . TYR A 1 76 ? 38.76010 37.95666 56.86430 1.000 9.82796 80 TYR A CA 1
ATOM 1232 C C . TYR A 1 76 ? 38.97534 39.25508 57.62575 1.000 10.59637 80 TYR A C 1
ATOM 1233 O O . TYR A 1 76 ? 38.55235 40.33871 57.18754 1.000 12.98891 80 TYR A O 1
ATOM 1251 N N . LYS A 1 77 ? 39.57411 39.15911 58.81004 1.000 10.85690 81 LYS A N 1
ATOM 1252 C CA . LYS A 1 77 ? 39.75645 40.34140 59.63989 1.000 12.50195 81 LYS A CA 1
ATOM 1253 C C . LYS A 1 77 ? 40.70203 41.33599 58.97593 1.000 12.07512 81 LYS A C 1
ATOM 1254 O O . LYS A 1 77 ? 40.47203 42.54925 59.04203 1.000 12.99345 81 LYS A O 1
ATOM 1273 N N . LEU A 1 78 ? 41.75959 40.84951 58.31801 1.000 10.63694 82 LEU A N 1
ATOM 1274 C CA . LEU A 1 78 ? 42.65539 41.75913 57.60961 1.000 11.94486 82 LEU A CA 1
ATOM 1275 C C . LEU A 1 78 ? 41.94832 42.41639 56.43077 1.000 11.07553 82 LEU A C 1
ATOM 1276 O O . LEU A 1 78 ? 42.15118 43.61203 56.17007 1.000 11.49487 82 LEU A O 1
ATOM 1292 N N . ALA A 1 79 ? 41.10660 41.67705 55.71656 1.000 8.94734 83 ALA A N 1
ATOM 1293 C CA . ALA A 1 79 ? 40.38710 42.28264 54.59559 1.000 9.64799 83 ALA A CA 1
ATOM 1294 C C . ALA A 1 79 ? 39.47391 43.40483 55.07429 1.000 12.14023 83 ALA A C 1
ATOM 1295 O O . ALA A 1 79 ? 39.37314 44.45152 54.42629 1.000 11.24308 83 ALA A O 1
ATOM 1302 N N . GLU A 1 80 ? 38.77971 43.19322 56.19379 1.000 10.13832 84 GLU A N 1
ATOM 1303 C CA . GLU A 1 80 ? 37.90919 44.23322 56.73139 1.000 10.11250 84 GLU A CA 1
ATOM 1304 C C . GLU A 1 80 ? 38.71843 45.45646 57.17340 1.000 13.92588 84 GLU A C 1
ATOM 1305 O O . GLU A 1 80 ? 38.30364 46.59596 56.93186 1.000 13.30886 84 GLU A O 1
ATOM 1317 N N . LEU A 1 81 ? 39.87769 45.24431 57.81750 1.000 12.96843 85 LEU A N 1
ATOM 1318 C CA . LEU A 1 81 ? 40.71557 46.38377 58.21409 1.000 11.32295 85 LEU A CA 1
ATOM 1319 C C . LEU A 1 81 ? 41.22639 47.12741 56.98398 1.000 11.90339 85 LEU A C 1
ATOM 1320 O O . LEU A 1 81 ? 41.31684 48.36170 56.97456 1.000 13.21972 85 LEU A O 1
ATOM 1336 N N . LEU A 1 82 ? 41.59570 46.38384 55.94405 1.000 11.72079 86 LEU A N 1
ATOM 1337 C CA . LEU A 1 82 ? 42.08536 46.98636 54.71272 1.000 10.14615 86 LEU A CA 1
ATOM 1338 C C . LEU A 1 82 ? 41.01448 47.84525 54.05708 1.000 12.47945 86 LEU A C 1
ATOM 1339 O O . LEU A 1 82 ? 41.27634 48.97699 53.64491 1.000 12.14888 86 LEU A O 1
ATOM 1355 N N . GLN A 1 83 ? 39.78214 47.33757 53.97063 1.000 10.80253 87 GLN A N 1
ATOM 1356 C CA . GLN A 1 83 ? 38.69858 48.15272 53.42828 1.000 10.35569 87 GLN A CA 1
ATOM 1357 C C . GLN A 1 83 ? 38.46940 49.41509 54.25348 1.000 9.87760 87 GLN A C 1
ATOM 1358 O O . GLN A 1 83 ? 38.22616 50.49652 53.69589 1.000 13.04603 87 GLN A O 1
ATOM 1372 N N A GLU A 1 84 ? 38.54614 49.31275 55.57745 0.500 11.96058 88 GLU A N 1
ATOM 1373 N N B GLU A 1 84 ? 38.57601 49.31222 55.57904 0.500 12.20000 88 GLU A N 1
ATOM 1374 C CA A GLU A 1 84 ? 38.35287 50.50232 56.39587 0.500 12.89949 88 GLU A CA 1
ATOM 1375 C CA B GLU A 1 84 ? 38.36169 50.47711 56.43154 0.500 12.74812 88 GLU A CA 1
ATOM 1376 C C A GLU A 1 84 ? 39.47239 51.50994 56.16609 0.500 13.83536 88 GLU A C 1
ATOM 1377 C C B GLU A 1 84 ? 39.47742 51.50377 56.26568 0.500 14.67028 88 GLU A C 1
ATOM 1378 O O A GLU A 1 84 ? 39.21201 52.70824 56.00933 0.500 15.31917 88 GLU A O 1
ATOM 1379 O O B GLU A 1 84 ? 39.21845 52.71330 56.25984 0.500 15.81408 88 GLU A O 1
ATOM 1402 N N . GLU A 1 85 ? 40.72501 51.05325 56.13738 1.000 12.25158 89 GLU A N 1
ATOM 1403 C CA . GLU A 1 85 ? 41.81662 51.99636 55.97166 1.000 12.35019 89 GLU A CA 1
ATOM 1404 C C . GLU A 1 85 ? 41.80876 52.62455 54.58542 1.000 16.80467 89 GLU A C 1
ATOM 1405 O O . GLU A 1 85 ? 42.18412 53.78882 54.44603 1.000 15.39565 89 GLU A O 1
ATOM 1418 N N . LEU A 1 86 ? 41.39178 51.87885 53.54652 1.000 14.42024 90 LEU A N 1
ATOM 1419 C CA . LEU A 1 86 ? 41.40168 52.40050 52.18162 1.000 12.40034 90 LEU A CA 1
ATOM 1420 C C . LEU A 1 86 ? 40.17955 53.25019 51.84323 1.000 15.22835 90 LEU A C 1
ATOM 1421 O O . LEU A 1 86 ? 40.22714 54.02735 50.88356 1.000 16.44560 90 LEU A O 1
ATOM 1437 N N . GLY A 1 87 ? 39.09600 53.12057 52.60406 1.000 13.32734 91 GLY A N 1
ATOM 1438 C CA . GLY A 1 87 ? 37.90058 53.90287 52.36432 1.000 15.64145 91 GLY A CA 1
ATOM 1439 C C . GLY A 1 87 ? 37.25514 53.53217 51.03834 1.000 15.65084 91 GLY A C 1
ATOM 1440 O O . GLY A 1 87 ? 37.55124 52.50956 50.41081 1.000 20.92944 91 GLY A O 1
ATOM 1444 N N . SER A 1 88 ? 36.39450 54.42373 50.58478 1.000 12.67500 92 SER A N 1
ATOM 1445 C CA . SER A 1 88 ? 35.52730 54.12552 49.45381 1.000 14.08679 92 SER A CA 1
ATOM 1446 C C . SER A 1 88 ? 36.20123 54.31314 48.10404 1.000 16.84568 92 SER A C 1
ATOM 1447 O O . SER A 1 88 ? 35.58936 53.96307 47.08608 1.000 15.91189 92 SER A O 1
ATOM 1455 N N . ALA A 1 89 ? 37.42065 54.85418 48.07333 1.000 13.96628 93 ALA A N 1
ATOM 1456 C CA . ALA A 1 89 ? 38.19823 54.96350 46.84394 1.000 13.21877 93 ALA A CA 1
ATOM 1457 C C . ALA A 1 89 ? 38.71295 53.61641 46.35148 1.000 13.29625 93 ALA A C 1
ATOM 1458 O O . ALA A 1 89 ? 39.19327 53.54209 45.21296 1.000 14.89192 93 ALA A O 1
ATOM 1465 N N . TYR A 1 90 ? 38.60636 52.56872 47.16111 1.000 11.73139 94 TYR A N 1
ATOM 1466 C CA . TYR A 1 90 ? 39.03665 51.22042 46.81509 1.000 11.63164 94 TYR A CA 1
ATOM 1467 C C . TYR A 1 90 ? 37.93289 50.23662 47.17247 1.000 14.09506 94 TYR A C 1
ATOM 1468 O O . TYR A 1 90 ? 37.16850 50.43942 48.12603 1.000 14.02060 94 TYR A O 1
ATOM 1486 N N A LYS A 1 91 ? 37.85838 49.16670 46.39412 0.500 13.31101 95 LYS A N 1
ATOM 1487 N N B LYS A 1 91 ? 37.87950 49.15239 46.41017 0.500 13.17495 95 LYS A N 1
ATOM 1488 C CA A LYS A 1 91 ? 36.95685 48.05266 46.65349 0.500 11.35160 95 LYS A CA 1
ATOM 1489 C CA B LYS A 1 91 ? 36.95463 48.04956 46.64080 0.500 11.37964 95 LYS A CA 1
ATOM 1490 C C A LYS A 1 91 ? 37.81806 46.83887 46.97691 0.500 11.50258 95 LYS A C 1
ATOM 1491 C C B LYS A 1 91 ? 37.79117 46.81868 46.96166 0.500 11.19696 95 LYS A C 1
ATOM 1492 O O A LYS A 1 91 ? 38.57724 46.36056 46.12445 0.500 13.93360 95 LYS A O 1
ATOM 1493 O O B LYS A 1 91 ? 38.51565 46.31107 46.09731 0.500 14.70109 95 LYS A O 1
ATOM 1530 N N . VAL A 1 92 ? 37.72412 46.36390 48.20895 1.000 11.00202 96 VAL A N 1
ATOM 1531 C CA . VAL A 1 92 ? 38.47273 45.19967 48.65196 1.000 10.60901 96 VAL A CA 1
ATOM 1532 C C . VAL A 1 92 ? 37.61231 43.96877 48.45744 1.000 10.62501 96 VAL A C 1
ATOM 1533 O O . VAL A 1 92 ? 36.42597 43.95563 48.81184 1.000 12.73504 96 VAL A O 1
ATOM 1547 N N A ILE A 1 93 ? 38.19196 42.92074 47.88448 0.500 11.21426 97 ILE A N 1
ATOM 1548 N N B ILE A 1 93 ? 38.21422 42.93632 47.87356 0.500 10.69251 97 ILE A N 1
ATOM 1549 C CA A ILE A 1 93 ? 37.51315 41.63361 47.83148 0.500 10.46000 97 ILE A CA 1
ATOM 1550 C CA B ILE A 1 93 ? 37.61285 41.61633 47.75588 0.500 10.24737 97 ILE A CA 1
ATOM 1551 C C A ILE A 1 93 ? 38.47613 40.57837 48.34861 0.500 9.05195 97 ILE A C 1
ATOM 1552 C C B ILE A 1 93 ? 38.55376 40.64625 48.44713 0.500 8.44248 97 ILE A C 1
ATOM 1553 O O A ILE A 1 93 ? 39.62939 40.50048 47.90421 0.500 11.00241 97 ILE A O 1
ATOM 1554 O O B ILE A 1 93 ? 39.76883 40.68870 48.21622 0.500 9.47233 97 ILE A O 1
ATOM 1585 N N . TYR A 1 94 ? 38.00259 39.79028 49.30900 1.000 9.05768 98 TYR A N 1
ATOM 1586 C CA . TYR A 1 94 ? 38.79376 38.75799 49.96280 1.000 8.40000 98 TYR A CA 1
ATOM 1587 C C . TYR A 1 94 ? 38.55958 37.40910 49.30512 1.000 7.90553 98 TYR A C 1
ATOM 1588 O O . TYR A 1 94 ? 37.42023 36.96096 49.17103 1.000 10.43397 98 TYR A O 1
ATOM 1607 N N . HIS A 1 95 ? 39.64360 36.76752 48.89670 1.000 9.32109 99 HIS A N 1
ATOM 1608 C CA . HIS A 1 95 ? 39.61065 35.38866 48.44985 1.000 8.13738 99 HIS A CA 1
ATOM 1609 C C . HIS A 1 95 ? 39.75129 34.50043 49.68220 1.000 7.66440 99 HIS A C 1
ATOM 1610 O O . HIS A 1 95 ? 40.81744 34.43537 50.28774 1.000 9.40426 99 HIS A O 1
ATOM 1624 N N . ALA A 1 96 ? 38.67741 33.81383 50.05427 1.000 11.73926 100 ALA A N 1
ATOM 1625 C CA . ALA A 1 96 ? 38.64641 33.08668 51.31363 1.000 12.41246 100 ALA A CA 1
ATOM 1626 C C . ALA A 1 96 ? 39.01281 31.61641 51.19093 1.000 11.48202 100 ALA A C 1
ATOM 1627 O O . ALA A 1 96 ? 39.15325 30.94380 52.21486 1.000 13.65266 100 ALA A O 1
ATOM 1634 N N . ASP A 1 97 ? 39.13780 31.07789 49.98387 1.000 11.15748 101 ASP A N 1
ATOM 1635 C CA . ASP A 1 97 ? 39.28239 29.64436 49.79833 1.000 11.93240 101 ASP A CA 1
ATOM 1636 C C . ASP A 1 97 ? 40.75739 29.26605 49.69256 1.000 14.58183 101 ASP A C 1
ATOM 1637 O O . ASP A 1 97 ? 41.47761 29.79351 48.83693 1.000 13.67359 101 ASP A O 1
ATOM 1646 N N . TYR A 1 98 ? 41.19556 28.35502 50.55370 1.000 12.29343 102 TYR A N 1
ATOM 1647 C CA . TYR A 1 98 ? 42.58205 27.86245 50.55871 1.000 11.93103 102 TYR A CA 1
ATOM 1648 C C . TYR A 1 98 ? 42.60750 26.34423 50.67521 1.000 20.73539 102 TYR A C 1
ATOM 1649 O O . TYR A 1 98 ? 41.55313 25.71085 50.62706 1.000 20.70964 102 TYR A O 1
ATOM 1668 N N . THR B 2 22 ? 59.01098 12.67397 23.38272 1.000 47.47326 2 THR C N 1
ATOM 1669 C CA . THR B 2 22 ? 57.64615 12.21083 23.60098 1.000 45.62273 2 THR C CA 1
ATOM 1670 C C . THR B 2 22 ? 57.30999 12.29972 25.08433 1.000 37.58929 2 THR C C 1
ATOM 1671 O O . THR B 2 22 ? 58.20544 12.32818 25.93890 1.000 26.13185 2 THR C O 1
ATOM 1681 N N . THR B 2 23 ? 56.01262 12.35672 25.38997 1.000 31.85265 3 THR C N 1
ATOM 1682 C CA . THR B 2 23 ? 55.59721 12.33185 26.78652 1.000 32.57947 3 THR C CA 1
ATOM 1683 C C . THR B 2 23 ? 55.99500 11.01559 27.43872 1.000 30.39862 3 THR C C 1
ATOM 1684 O O . THR B 2 23 ? 56.34745 10.98903 28.62019 1.000 24.76368 3 THR C O 1
ATOM 1695 N N . LYS B 2 24 ? 55.98347 9.92352 26.68221 1.000 31.93563 4 LYS C N 1
ATOM 1696 C CA . LYS B 2 24 ? 56.39994 8.63769 27.23622 1.000 34.72745 4 LYS C CA 1
ATOM 1697 C C . LYS B 2 24 ? 57.87253 8.66291 27.64472 1.000 32.91342 4 LYS C C 1
ATOM 1698 O O . LYS B 2 24 ? 58.25767 8.10308 28.68495 1.000 21.33309 4 LYS C O 1
ATOM 1717 N N . SER B 2 25 ? 58.71201 9.33184 26.86012 1.000 28.59429 5 SER C N 1
ATOM 1718 C CA . SER B 2 25 ? 60.11366 9.44798 27.24801 1.000 25.23032 5 SER C CA 1
ATOM 1719 C C . SER B 2 25 ? 60.26504 10.32258 28.47784 1.000 23.75325 5 SER C C 1
ATOM 1720 O O . SER B 2 25 ? 61.05976 10.00053 29.36803 1.000 17.63548 5 SER C O 1
ATOM 1728 N N . LEU B 2 26 ? 59.51635 11.43181 28.55197 1.000 21.70994 6 LEU C N 1
ATOM 1729 C CA . LEU B 2 26 ? 59.59034 12.27922 29.73358 1.000 13.19916 6 LEU C CA 1
ATOM 1730 C C . LEU B 2 26 ? 59.12538 11.53189 30.97694 1.000 11.64481 6 LEU C C 1
ATOM 1731 O O . LEU B 2 26 ? 59.69435 11.71452 32.05827 1.000 13.13872 6 LEU C O 1
ATOM 1747 N N . PHE B 2 27 ? 58.08544 10.70679 30.84787 1.000 15.23993 7 PHE C N 1
ATOM 1748 C CA . PHE B 2 27 ? 57.60181 9.96046 32.00630 1.000 12.50083 7 PHE C CA 1
ATOM 1749 C C . PHE B 2 27 ? 58.66524 8.98198 32.51071 1.000 12.59492 7 PHE C C 1
ATOM 1750 O O . PHE B 2 27 ? 58.83647 8.81156 33.72016 1.000 14.31526 7 PHE C O 1
ATOM 1767 N N A LYS B 2 28 ? 59.38446 8.32979 31.59189 0.250 12.82288 8 LYS C N 1
ATOM 1768 N N B LYS B 2 28 ? 59.39034 8.33058 31.59797 0.250 12.76119 8 LYS C N 1
ATOM 1769 N N C LYS B 2 28 ? 59.38844 8.33356 31.59061 0.500 13.02795 8 LYS C N 1
ATOM 1770 C CA A LYS B 2 28 ? 60.46395 7.43902 32.00399 0.250 12.69637 8 LYS C CA 1
ATOM 1771 C CA B LYS B 2 28 ? 60.45589 7.43190 32.03171 0.250 12.79536 8 LYS C CA 1
ATOM 1772 C CA C LYS B 2 28 ? 60.47108 7.43443 31.98555 0.500 11.88747 8 LYS C CA 1
ATOM 1773 C C A LYS B 2 28 ? 61.56122 8.21640 32.72077 0.250 13.50877 8 LYS C C 1
ATOM 1774 C C B LYS B 2 28 ? 61.59183 8.19869 32.69809 0.250 13.78582 8 LYS C C 1
ATOM 1775 C C C LYS B 2 28 ? 61.57962 8.20228 32.69793 0.500 15.33280 8 LYS C C 1
ATOM 1776 O O A LYS B 2 28 ? 62.12539 7.74395 33.71558 0.250 13.20725 8 LYS C O 1
ATOM 1777 O O B LYS B 2 28 ? 62.21090 7.69337 33.64309 0.250 13.68446 8 LYS C O 1
ATOM 1778 O O C LYS B 2 28 ? 62.16800 7.70915 33.67023 0.500 14.40795 8 LYS C O 1
ATOM 1833 N N . GLU B 2 29 ? 61.87870 9.41225 32.22635 1.000 12.58944 9 GLU C N 1
ATOM 1834 C CA . GLU B 2 29 ? 62.90033 10.22622 32.86602 1.000 10.35254 9 GLU C CA 1
ATOM 1835 C C . GLU B 2 29 ? 62.43090 10.74013 34.22155 1.000 10.49748 9 GLU C C 1
ATOM 1836 O O . GLU B 2 29 ? 63.20270 10.73241 35.18319 1.000 9.72075 9 GLU C O 1
A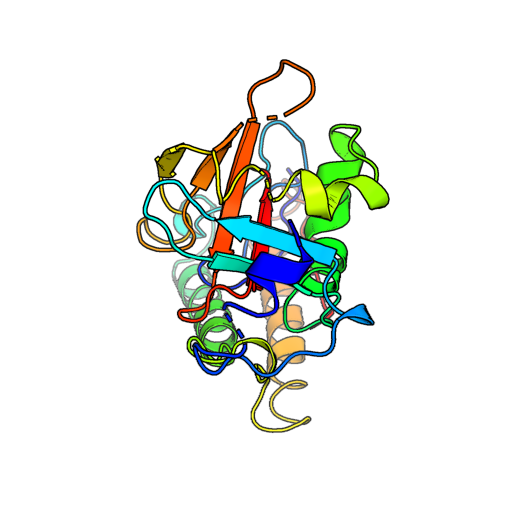TOM 1867 N N . THR B 2 31 ? 60.40139 9.23179 36.11920 1.000 10.65322 11 THR C N 1
ATOM 1868 C CA . THR B 2 31 ? 60.42914 8.06042 36.98354 1.000 11.75820 11 THR C CA 1
ATOM 1869 C C . THR B 2 31 ? 61.83486 7.78687 37.50871 1.000 12.12543 11 THR C C 1
ATOM 1870 O O . THR B 2 31 ? 62.01643 7.53378 38.70302 1.000 12.51653 11 THR C O 1
ATOM 1881 N N . ILE B 2 32 ? 62.84728 7.82620 36.63599 1.000 11.13969 12 ILE C N 1
ATOM 1882 C CA . ILE B 2 32 ? 64.18724 7.48852 37.10506 1.000 11.73617 12 ILE C CA 1
ATOM 1883 C C . ILE B 2 32 ? 64.76383 8.56906 38.01196 1.000 11.43273 12 ILE C C 1
ATOM 1884 O O . ILE B 2 32 ? 65.66369 8.28164 38.81694 1.000 12.98948 12 ILE C O 1
ATOM 1900 N N . GLN B 2 33 ? 64.25459 9.78147 37.94979 1.000 11.14432 13 GLN C N 1
ATOM 1901 C CA . GLN B 2 33 ? 64.74619 10.80343 38.85822 1.000 12.34197 13 GLN C CA 1
ATOM 1902 C C . GLN B 2 33 ? 64.03854 10.76006 40.19959 1.000 15.95632 13 GLN C C 1
ATOM 1903 O O . GLN B 2 33 ? 64.40431 11.52610 41.10323 1.000 16.56127 13 GLN C O 1
ATOM 1917 N N . GLY B 2 34 ? 63.06812 9.86739 40.35859 1.000 12.63646 14 GLY C N 1
ATOM 1918 C CA . GLY B 2 34 ? 62.42861 9.62455 41.63678 1.000 15.03967 14 GLY C CA 1
ATOM 1919 C C . GLY B 2 34 ? 61.09141 10.30276 41.83922 1.000 16.20557 14 GLY C C 1
ATOM 1920 O O . GLY B 2 34 ? 60.53516 10.20481 42.93854 1.000 20.15582 14 GLY C O 1
ATOM 1924 N N . ILE B 2 35 ? 60.54617 10.95363 40.81691 1.000 11.83864 15 ILE C N 1
ATOM 1925 C CA . ILE B 2 35 ? 59.23359 11.57835 40.93539 1.000 11.86701 15 ILE C CA 1
ATOM 1926 C C . ILE B 2 35 ? 58.17220 10.48673 40.95841 1.000 12.70149 15 ILE C C 1
ATOM 1927 O O . ILE B 2 35 ? 58.19858 9.56691 40.13211 1.000 12.67986 15 ILE C O 1
ATOM 1943 N N . LYS B 2 36 ? 57.26495 10.55915 41.93331 1.000 14.71157 16 LYS C N 1
ATOM 1944 C CA . LYS B 2 36 ? 56.15797 9.60803 42.06422 1.000 12.59427 16 LYS C CA 1
ATOM 1945 C C . LYS B 2 36 ? 54.90321 10.29574 41.55058 1.000 16.96709 16 LYS C C 1
ATOM 1946 O O . LYS B 2 36 ? 54.45320 11.30267 42.11085 1.000 21.04521 16 LYS C O 1
ATOM 1965 N N . PHE B 2 37 ? 54.36508 9.78667 40.45236 1.000 10.70790 17 PHE C N 1
ATOM 1966 C CA . PHE B 2 37 ? 53.25072 10.43521 39.79523 1.000 12.25943 17 PHE C CA 1
ATOM 1967 C C . PHE B 2 37 ? 52.36170 9.41075 39.10685 1.000 13.04959 17 PHE C C 1
ATOM 1968 O O . PHE B 2 37 ? 52.77162 8.29430 38.80743 1.000 12.94041 17 PHE C O 1
ATOM 1985 N N . THR B 2 38 ? 51.11772 9.83492 38.85711 1.000 11.81981 18 THR C N 1
ATOM 1986 C CA . THR B 2 38 ? 50.07566 9.08907 38.18347 1.000 12.04509 18 THR C CA 1
ATOM 1987 C C . THR B 2 38 ? 49.88221 9.72637 36.82198 1.000 14.05503 18 THR C C 1
ATOM 1988 O O . THR B 2 38 ? 49.49081 10.89961 36.76096 1.000 12.77171 18 THR C O 1
ATOM 1999 N N . PRO B 2 39 ? 50.14023 9.03394 35.71966 1.000 12.88347 19 PRO C N 1
ATOM 2000 C CA . PRO B 2 39 ? 50.02325 9.68309 34.40443 1.000 13.31576 19 PRO C CA 1
ATOM 2001 C C . PRO B 2 39 ? 48.72444 10.43188 34.18044 1.000 15.40551 19 PRO C C 1
ATOM 2002 O O . PRO B 2 39 ? 48.76260 11.55027 33.62452 1.000 13.91448 19 PRO C O 1
ATOM 2013 N N . GLU B 2 40 ? 47.57217 9.89309 34.59936 1.000 13.03823 20 GLU C N 1
ATOM 2014 C CA . GLU B 2 40 ? 46.31171 10.57707 34.34427 1.000 13.03527 20 GLU C CA 1
ATOM 2015 C C . GLU B 2 40 ? 46.20513 11.90423 35.08134 1.000 12.35311 20 GLU C C 1
ATOM 2016 O O . GLU B 2 40 ? 45.40811 12.74983 34.67428 1.000 14.51261 20 GLU C O 1
ATOM 2028 N N . ASN B 2 41 ? 47.00850 12.11953 36.13071 1.000 11.65609 21 ASN C N 1
ATOM 2029 C CA . ASN B 2 41 ? 46.99198 13.40544 36.81912 1.000 11.22495 21 ASN C CA 1
ATOM 2030 C C . ASN B 2 41 ? 47.87107 14.45073 36.15141 1.000 10.90841 21 ASN C C 1
ATOM 2031 O O . ASN B 2 41 ? 47.78782 15.62495 36.51533 1.000 11.67962 21 ASN C O 1
ATOM 2042 N N . VAL B 2 42 ? 48.72221 14.06676 35.20861 1.000 12.49025 22 VAL C N 1
ATOM 2043 C CA . VAL B 2 42 ? 49.66201 14.98843 34.58785 1.000 10.72251 22 VAL C CA 1
ATOM 2044 C C . VAL B 2 42 ? 48.99939 15.65291 33.39247 1.000 13.32996 22 VAL C C 1
ATOM 2045 O O . VAL B 2 42 ? 48.51064 14.97952 32.48146 1.000 14.51162 22 VAL C O 1
ATOM 2058 N N . VAL B 2 43 ? 48.98464 16.99095 33.38043 1.000 10.40455 23 VAL C N 1
ATOM 2059 C CA . VAL B 2 43 ? 48.39234 17.75650 32.29000 1.000 11.57759 23 VAL C CA 1
ATOM 2060 C C . VAL B 2 43 ? 49.42134 18.52756 31.47374 1.000 12.83673 23 VAL C C 1
ATOM 2061 O O . VAL B 2 43 ? 49.04956 19.16699 30.47940 1.000 18.86430 23 VAL C O 1
ATOM 2074 N N . GLY B 2 44 ? 50.68585 18.51489 31.87320 1.000 13.00710 24 GLY C N 1
ATOM 2075 C CA . GLY B 2 44 ? 51.72552 19.09603 31.04331 1.000 15.07052 24 GLY C CA 1
ATOM 2076 C C . GLY B 2 44 ? 53.06993 18.62918 31.52733 1.000 10.01161 24 GLY C C 1
ATOM 2077 O O . GLY B 2 44 ? 53.23046 18.35565 32.71772 1.000 10.01568 24 GLY C O 1
ATOM 2081 N N . ALA B 2 45 ? 54.02165 18.48541 30.61473 1.000 11.92541 25 ALA C N 1
ATOM 2082 C CA . ALA B 2 45 ? 55.37431 18.08589 30.98064 1.000 11.24622 25 ALA C CA 1
ATOM 2083 C C . ALA B 2 45 ? 56.28301 18.44874 29.82067 1.000 12.71619 25 ALA C C 1
ATOM 2084 O O . ALA B 2 45 ? 55.95670 18.16654 28.66144 1.000 14.42361 25 ALA C O 1
ATOM 2091 N N . ALA B 2 46 ? 57.40909 19.08755 30.13261 1.000 12.15364 26 ALA C N 1
ATOM 2092 C CA . ALA B 2 46 ? 58.35630 19.51993 29.12623 1.000 11.15800 26 ALA C CA 1
ATOM 2093 C C . ALA B 2 46 ? 59.63742 19.94659 29.82565 1.000 14.01516 26 ALA C C 1
ATOM 2094 O O . ALA B 2 46 ? 59.65661 20.18949 31.03139 1.000 17.68842 26 ALA C O 1
ATOM 2101 N N . LYS B 2 47 ? 60.69552 20.08274 29.04844 1.000 12.84640 27 LYS C N 1
ATOM 2102 C CA . LYS B 2 47 ? 61.97391 20.54807 29.57194 1.000 13.76624 27 LYS C CA 1
ATOM 2103 C C . LYS B 2 47 ? 62.18587 22.02198 29.28555 1.000 12.25940 27 LYS C C 1
ATOM 2104 O O . LYS B 2 47 ? 61.81626 22.52092 28.21487 1.000 14.38349 27 LYS C O 1
ATOM 2123 N N . ASP B 2 48 ? 62.79640 22.72366 30.24238 1.000 13.01794 28 ASP C N 1
ATOM 2124 C CA . ASP B 2 48 ? 63.18821 24.09995 29.99830 1.000 12.49156 28 ASP C CA 1
ATOM 2125 C C . ASP B 2 48 ? 64.53372 24.11906 29.28858 1.000 14.86751 28 ASP C C 1
ATOM 2126 O O . ASP B 2 48 ? 65.10539 23.07289 28.94313 1.000 14.28291 28 ASP C O 1
ATOM 2135 N N . ASN B 2 49 ? 65.04143 25.31754 29.00807 1.000 16.38343 29 ASN C N 1
ATOM 2136 C CA . ASN B 2 49 ? 66.22530 25.42556 28.16356 1.000 17.54907 29 ASN C CA 1
ATOM 2137 C C . ASN B 2 49 ? 67.48916 24.94397 28.85960 1.000 16.20000 29 ASN C C 1
ATOM 2138 O O . ASN B 2 49 ? 68.49081 24.71661 28.19323 1.000 16.33740 29 ASN C O 1
ATOM 2149 N N A SER B 2 50 ? 67.45587 24.74460 30.16868 0.610 14.50950 30 SER C N 1
ATOM 2150 N N B SER B 2 50 ? 67.44408 24.75686 30.17473 0.390 14.73100 30 SER C N 1
ATOM 2151 C CA A SER B 2 50 ? 68.58684 24.19336 30.89879 0.610 15.50647 30 SER C CA 1
ATOM 2152 C CA B SER B 2 50 ? 68.55167 24.21011 30.94469 0.390 16.24264 30 SER C CA 1
ATOM 2153 C C A SER B 2 50 ? 68.41808 22.71425 31.20061 0.610 13.22187 30 SER C C 1
ATOM 2154 C C B SER B 2 50 ? 68.47767 22.70126 31.10363 0.390 14.97848 30 SER C C 1
ATOM 2155 O O A SER B 2 50 ? 69.21386 22.15411 31.95889 0.610 15.31683 30 SER C O 1
ATOM 2156 O O B SER B 2 50 ? 69.38715 22.11264 31.69576 0.390 14.68757 30 SER C O 1
ATOM 2171 N N . GLY B 2 51 ? 67.41780 22.07121 30.61341 1.000 12.88846 31 GLY C N 1
ATOM 2172 C CA . GLY B 2 51 ? 67.23827 20.65319 30.74281 1.000 12.54173 31 GLY C CA 1
ATOM 2173 C C . GLY B 2 51 ? 66.44637 20.19079 31.93490 1.000 14.54661 31 GLY C C 1
ATOM 2174 O O . GLY B 2 51 ? 66.35910 18.97616 32.15436 1.000 14.72843 31 GLY C O 1
ATOM 2179 N N . LYS B 2 52 ? 65.85728 21.10158 32.70658 1.000 11.92929 32 LYS C N 1
ATOM 2180 C CA . LYS B 2 52 ? 65.03509 20.71494 33.85219 1.000 11.27976 32 LYS C CA 1
ATOM 2181 C C . LYS B 2 52 ? 63.65415 20.31258 33.36531 1.000 9.86927 32 LYS C C 1
ATOM 2182 O O . LYS B 2 52 ? 63.00496 21.08021 32.64148 1.000 10.43345 32 LYS C O 1
ATOM 2201 N N . ILE B 2 53 ? 63.20340 19.12972 33.78106 1.000 10.26847 33 ILE C N 1
ATOM 2202 C CA . ILE B 2 53 ? 61.83793 18.69141 33.53252 1.000 8.61827 33 ILE C CA 1
ATOM 2203 C C . ILE B 2 53 ? 60.88758 19.47453 34.43332 1.000 8.64977 33 ILE C C 1
ATOM 2204 O O . ILE B 2 53 ? 61.04045 19.49514 35.65872 1.000 10.94826 33 ILE C O 1
ATOM 2220 N N . ILE B 2 54 ? 59.90700 20.11923 33.80651 1.000 10.87678 34 ILE C N 1
ATOM 2221 C CA . ILE B 2 54 ? 58.84256 20.85422 34.47469 1.000 9.83378 34 ILE C CA 1
ATOM 2222 C C . ILE B 2 54 ? 57.52731 20.15018 34.15935 1.000 9.34880 34 ILE C C 1
ATOM 2223 O O . ILE B 2 54 ? 57.29995 19.72805 33.02562 1.000 10.30695 34 ILE C O 1
ATOM 2239 N N . PHE B 2 55 ? 56.67959 19.97471 35.15858 1.000 9.97701 35 PHE C N 1
ATOM 2240 C CA . PHE B 2 55 ? 55.43362 19.27308 34.89680 1.000 9.44131 35 PHE C CA 1
ATOM 2241 C C . PHE B 2 55 ? 54.32708 19.85500 35.75039 1.000 8.34575 35 PHE C C 1
ATOM 2242 O O . PHE B 2 55 ? 54.55880 20.41664 36.83483 1.000 10.48457 35 PHE C O 1
ATOM 2259 N N . LEU B 2 56 ? 53.11568 19.74377 35.23408 1.000 8.61850 36 LEU C N 1
ATOM 2260 C CA . LEU B 2 56 ? 51.93231 20.33975 35.83408 1.000 8.99497 36 LEU C CA 1
ATOM 2261 C C . LEU B 2 56 ? 50.91365 19.23714 36.05274 1.000 10.47744 36 LEU C C 1
ATOM 2262 O O . LEU B 2 56 ? 50.64698 18.45244 35.12816 1.000 9.97995 36 LEU C O 1
ATOM 2278 N N . GLU B 2 57 ? 50.37726 19.15390 37.25851 1.000 9.29073 37 GLU C N 1
ATOM 2279 C CA . GLU B 2 57 ? 49.35791 18.16303 37.59312 1.000 9.61557 37 GLU C CA 1
ATOM 2280 C C . GLU B 2 57 ? 48.03344 18.83653 37.94608 1.000 10.31222 37 GLU C C 1
ATOM 2281 O O . GLU B 2 57 ? 47.96765 20.03478 38.22593 1.000 10.56943 37 GLU C O 1
ATOM 2293 N N . LYS B 2 58 ? 46.96967 18.02677 37.91525 1.000 10.04227 38 LYS C N 1
ATOM 2294 C CA . LYS B 2 58 ? 45.63951 18.54970 38.21224 1.000 9.69694 38 LYS C CA 1
ATOM 2295 C C . LYS B 2 58 ? 45.60124 19.22902 39.56789 1.000 9.99653 38 LYS C C 1
ATOM 2296 O O . LYS B 2 58 ? 44.97922 20.27832 39.71394 1.000 11.09179 38 LYS C O 1
ATOM 2315 N N . GLY B 2 59 ? 46.24258 18.64491 40.56656 1.000 12.39887 39 GLY C N 1
ATOM 2316 C CA . GLY B 2 59 ? 46.38930 19.31547 41.84027 1.000 12.25081 39 GLY C CA 1
ATOM 2317 C C . GLY B 2 59 ? 45.09885 19.45935 42.63825 1.000 12.81077 39 GLY C C 1
ATOM 2318 O O . GLY B 2 59 ? 44.14323 18.67000 42.52210 1.000 16.03757 39 GLY C O 1
ATOM 2322 N N . ASN B 2 60 ? 45.10892 20.46133 43.51827 1.000 11.47180 40 ASN C N 1
ATOM 2323 C CA . ASN B 2 60 ? 43.97390 20.77158 44.39511 1.000 11.46213 40 ASN C CA 1
ATOM 2324 C C . ASN B 2 60 ? 44.12208 22.23389 44.81595 1.000 10.52001 40 ASN C C 1
ATOM 2325 O O . ASN B 2 60 ? 44.87711 22.98098 44.19606 1.000 9.93591 40 ASN C O 1
ATOM 2336 N N . SER B 2 61 ? 43.41661 22.64367 45.87359 1.000 11.50071 41 SER C N 1
ATOM 2337 C CA . SER B 2 61 ? 43.44549 24.05439 46.22265 1.000 12.04367 41 SER C CA 1
ATOM 2338 C C . SER B 2 61 ? 44.80737 24.47327 46.71542 1.000 9.85064 41 SER C C 1
ATOM 2339 O O . SER B 2 61 ? 45.11585 25.67288 46.70407 1.000 12.15808 41 SER C O 1
ATOM 2347 N N . LYS B 2 62 ? 45.63809 23.52276 47.12526 1.000 11.18157 42 LYS C N 1
ATOM 2348 C CA . LYS B 2 62 ? 46.93623 23.87206 47.68052 1.000 9.85832 42 LYS C CA 1
ATOM 2349 C C . LYS B 2 62 ? 48.03130 24.01211 46.63189 1.000 10.84595 42 LYS C C 1
ATOM 2350 O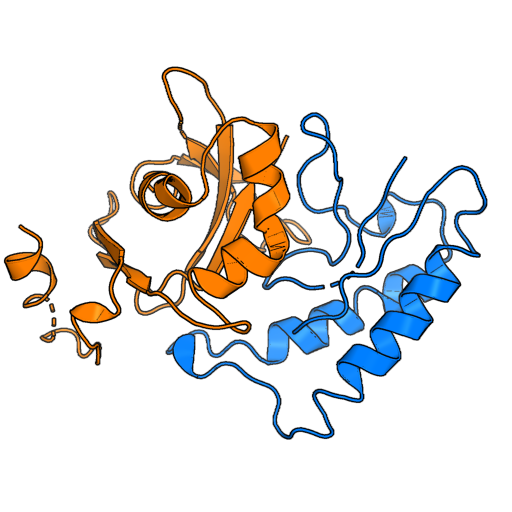 O . LYS B 2 62 ? 49.01309 24.70661 46.88472 1.000 11.30872 42 LYS C O 1
ATOM 2369 N N . SER B 2 63 ? 47.92050 23.36241 45.46715 1.000 8.49551 43 SER C N 1
ATOM 2370 C CA . SER B 2 63 ? 48.99422 23.41616 44.49116 1.000 7.64708 43 SER C CA 1
ATOM 2371 C C . SER B 2 63 ? 48.50478 22.86952 43.15868 1.000 8.70299 43 SER C C 1
ATOM 2372 O O . SER B 2 63 ? 47.51383 22.13593 43.09624 1.000 11.44887 43 SER C O 1
ATOM 2380 N N . GLY B 2 64 ? 49.25229 23.18422 42.10650 1.000 8.71425 44 GLY C N 1
ATOM 2381 C CA . GLY B 2 64 ? 48.97973 22.62003 40.79098 1.000 7.44183 44 GLY C CA 1
ATOM 2382 C C . GLY B 2 64 ? 47.89233 23.36703 40.03860 1.000 6.53901 44 GLY C C 1
ATOM 2383 O O . GLY B 2 64 ? 47.55727 24.51565 40.35604 1.000 8.00674 44 GLY C O 1
ATOM 2387 N N . LEU B 2 65 ? 47.35632 22.71188 39.00128 1.000 7.44697 45 LEU C N 1
ATOM 2388 C CA . LEU B 2 65 ? 46.41603 23.40003 38.10805 1.000 7.68543 45 LEU C CA 1
ATOM 2389 C C . LEU B 2 65 ? 45.21110 23.95219 38.85262 1.000 8.55967 45 LEU C C 1
ATOM 2390 O O . LEU B 2 65 ? 44.82187 25.11168 38.63832 1.000 9.07661 45 LEU C O 1
ATOM 2406 N N . GLN B 2 66 ? 44.58167 23.15335 39.71381 1.000 8.28683 46 GLN C N 1
ATOM 2407 C CA . GLN B 2 66 ? 43.38802 23.63068 40.39833 1.000 9.45472 46 GLN C CA 1
ATOM 2408 C C . GLN B 2 66 ? 43.69464 24.86007 41.23762 1.000 10.24247 46 GLN C C 1
ATOM 2409 O O . GLN B 2 66 ? 42.86677 25.76353 41.32022 1.000 10.48978 46 GLN C O 1
ATOM 2423 N N . HIS B 2 67 ? 44.88786 24.93777 41.82150 1.000 7.31771 47 HIS C N 1
ATOM 2424 C CA . HIS B 2 67 ? 45.28064 26.12398 42.58123 1.000 9.34455 47 HIS C CA 1
ATOM 2425 C C . HIS B 2 67 ? 45.39773 27.35038 41.68139 1.000 8.20233 47 HIS C C 1
ATOM 2426 O O . HIS B 2 67 ? 44.95941 28.44600 42.06149 1.000 9.40779 47 HIS C O 1
ATOM 2441 N N . ILE B 2 68 ? 46.00079 27.18935 40.50701 1.000 8.11916 48 ILE C N 1
ATOM 2442 C CA . ILE B 2 68 ? 46.09147 28.28278 39.54096 1.000 6.55815 48 ILE C CA 1
ATOM 2443 C C . ILE B 2 68 ? 44.69804 28.75833 39.14748 1.000 8.41142 48 ILE C C 1
ATOM 2444 O O . ILE B 2 68 ? 44.42231 29.96582 39.11134 1.000 9.07589 48 ILE C O 1
ATOM 2460 N N . VAL B 2 69 ? 43.80408 27.81984 38.81772 1.000 8.74264 49 VAL C N 1
ATOM 2461 C CA . VAL B 2 69 ? 42.47358 28.17888 38.33547 1.000 8.50240 49 VAL C CA 1
ATOM 2462 C C . VAL B 2 69 ? 41.63459 28.82738 39.43747 1.000 9.54093 49 VAL C C 1
ATOM 2463 O O . VAL B 2 69 ? 40.98542 29.85939 39.21645 1.000 9.53692 49 VAL C O 1
ATOM 2476 N N . GLU B 2 70 ? 41.59496 28.22934 40.62724 1.000 9.44682 50 GLU C N 1
ATOM 2477 C CA . GLU B 2 70 ? 40.73097 28.81010 41.64931 1.000 8.78294 50 GLU C CA 1
ATOM 2478 C C . GLU B 2 70 ? 41.24094 30.17502 42.12016 1.000 9.02831 50 GLU C C 1
ATOM 2479 O O . GLU B 2 70 ? 40.41864 31.03711 42.47312 1.000 10.31651 50 GLU C O 1
ATOM 2491 N N . GLU B 2 71 ? 42.56547 30.39034 42.10363 1.000 8.39172 51 GLU C N 1
ATOM 2492 C CA . GLU B 2 71 ? 43.11910 31.66798 42.53857 1.000 7.94341 51 GLU C CA 1
ATOM 2493 C C . GLU B 2 71 ? 43.07088 32.71668 41.43815 1.000 8.20478 51 GLU C C 1
ATOM 2494 O O . GLU B 2 71 ? 42.65163 33.84599 41.68290 1.000 10.80925 51 GLU C O 1
ATOM 2506 N N . HIS B 2 72 ? 43.49584 32.36456 40.22389 1.000 8.62803 52 HIS C N 1
ATOM 2507 C CA . HIS B 2 72 ? 43.76537 33.35977 39.18969 1.000 6.59548 52 HIS C CA 1
ATOM 2508 C C . HIS B 2 72 ? 43.04667 33.09116 37.87872 1.000 10.36934 52 HIS C C 1
ATOM 2509 O O . HIS B 2 72 ? 43.35408 33.74375 36.86100 1.000 10.07031 52 HIS C O 1
ATOM 2524 N N . GLY B 2 73 ? 42.11741 32.14423 37.84621 1.000 10.43129 53 GLY C N 1
ATOM 2525 C CA . GLY B 2 73 ? 41.44543 31.81035 36.60005 1.000 9.44385 53 GLY C CA 1
ATOM 2526 C C . GLY B 2 73 ? 40.76778 32.97953 35.92059 1.000 11.64116 53 GLY C C 1
ATOM 2527 O O . GLY B 2 73 ? 40.67872 33.01232 34.68051 1.000 12.14758 53 GLY C O 1
ATOM 2531 N N . ASP B 2 74 ? 40.27663 33.94827 36.70015 1.000 11.69857 54 ASP C N 1
ATOM 2532 C CA . ASP B 2 74 ? 39.60211 35.10390 36.11555 1.000 13.19224 54 ASP C CA 1
ATOM 2533 C C . ASP B 2 74 ? 40.56538 35.95077 35.29380 1.000 11.75404 54 ASP C C 1
ATOM 2534 O O . ASP B 2 74 ? 40.13432 36.65108 34.37555 1.000 13.60086 54 ASP C O 1
ATOM 2543 N N . GLN B 2 75 ? 41.86181 35.91438 35.60868 1.000 10.56913 55 GLN C N 1
ATOM 2544 C CA . GLN B 2 75 ? 42.81018 36.67180 34.80680 1.000 11.40471 55 GLN C CA 1
ATOM 2545 C C . GLN B 2 75 ? 42.81355 36.14671 33.38389 1.000 10.62068 55 GLN C C 1
ATOM 2546 O O . GLN B 2 75 ? 42.79147 36.91265 32.42390 1.000 12.35406 55 GLN C O 1
ATOM 2560 N N . PHE B 2 76 ? 42.88357 34.82122 33.24537 1.000 11.99245 56 PHE C N 1
ATOM 2561 C CA . PHE B 2 76 ? 42.91332 34.21091 31.92289 1.000 11.44376 56 PHE C CA 1
ATOM 2562 C C . PHE B 2 76 ? 41.62250 34.48790 31.18266 1.000 15.37019 56 PHE C C 1
ATOM 2563 O O . PHE B 2 76 ? 41.64249 34.85492 30.00390 1.000 16.81765 56 PHE C O 1
ATOM 2580 N N . ALA B 2 77 ? 40.48702 34.39172 31.88087 1.000 15.48092 57 ALA C N 1
ATOM 2581 C CA . ALA B 2 77 ? 39.21149 34.68638 31.24005 1.000 17.63833 57 ALA C CA 1
ATOM 2582 C C . ALA B 2 77 ? 39.19988 36.08566 30.63492 1.000 19.01416 57 ALA C C 1
ATOM 2583 O O . ALA B 2 77 ? 38.74743 36.28457 29.49695 1.000 21.72849 57 ALA C O 1
ATOM 2590 N N . GLN B 2 78 ? 39.73322 37.06832 31.36607 1.000 16.86299 58 GLN C N 1
ATOM 2591 C CA . GLN B 2 78 ? 39.70467 38.44496 30.91380 1.000 15.67944 58 GLN C CA 1
ATOM 2592 C C 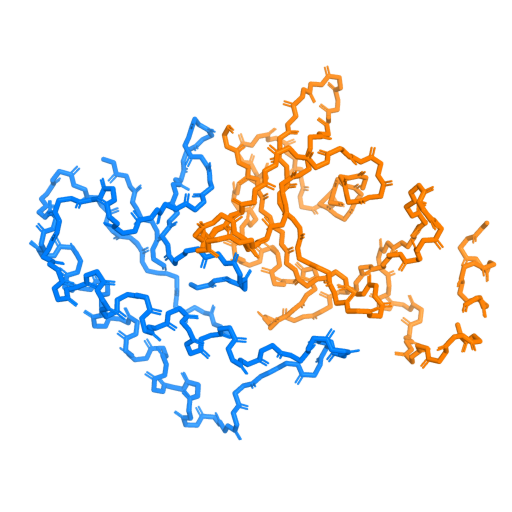. GLN B 2 78 ? 40.61009 38.71439 29.71491 1.000 17.10540 58 GLN C C 1
ATOM 2593 O O . GLN B 2 78 ? 40.35432 39.67246 28.98485 1.000 22.23701 58 GLN C O 1
ATOM 2607 N N . ILE B 2 79 ? 41.65216 37.91655 29.47911 1.000 17.02053 59 ILE C N 1
ATOM 2608 C CA . ILE B 2 79 ? 42.49036 38.11674 28.30402 1.000 19.55529 59 ILE C CA 1
ATOM 2609 C C . ILE B 2 79 ? 42.12372 37.14524 27.18760 1.000 26.87556 59 ILE C C 1
ATOM 2610 O O . ILE B 2 79 ? 42.87309 37.01850 26.21490 1.000 27.50132 59 ILE C O 1
ATOM 2626 N N . GLY B 2 80 ? 41.00829 36.43109 27.32992 1.000 21.58825 60 GLY C N 1
ATOM 2627 C CA . GLY B 2 80 ? 40.52534 35.56577 26.26649 1.000 23.86621 60 GLY C CA 1
ATOM 2628 C C . GLY B 2 80 ? 41.16893 34.20572 26.18920 1.000 23.99615 60 GLY C C 1
ATOM 2629 O O . GLY B 2 80 ? 41.09409 33.56247 25.13903 1.000 24.52231 60 GLY C O 1
ATOM 2633 N N . VAL B 2 81 ? 41.77727 33.73248 27.27156 1.000 17.78355 61 VAL C N 1
ATOM 2634 C CA . VAL B 2 81 ? 42.38785 32.41169 27.33323 1.000 13.90783 61 VAL C CA 1
ATOM 2635 C C . VAL B 2 81 ? 41.44382 31.49964 28.11616 1.000 15.93939 61 VAL C C 1
ATOM 2636 O O . VAL B 2 81 ? 41.23682 31.67623 29.31897 1.000 18.16544 61 VAL C O 1
ATOM 2649 N N . SER B 2 82 ? 40.86876 30.52306 27.43152 1.000 16.17367 62 SER C N 1
ATOM 2650 C CA . SER B 2 82 ? 39.94670 29.59321 28.06317 1.000 18.63624 62 SER C CA 1
ATOM 2651 C C . SER B 2 82 ? 40.63301 28.76451 29.14664 1.000 16.57203 62 SER C C 1
ATOM 2652 O O . SER B 2 82 ? 41.85361 28.56799 29.16176 1.000 16.44389 62 SER C O 1
ATOM 2660 N N . GLU B 2 83 ? 39.81483 28.23138 30.05246 1.000 17.83309 63 GLU C N 1
ATOM 2661 C CA . GLU B 2 83 ? 40.36070 27.42742 31.13686 1.000 16.91422 63 GLU C CA 1
ATOM 2662 C C . GLU B 2 83 ? 41.13630 26.22710 30.60381 1.000 16.27300 63 GLU C C 1
ATOM 2663 O O . GLU B 2 83 ? 42.18847 25.85989 31.14573 1.000 15.36171 63 GLU C O 1
ATOM 2675 N N . ALA B 2 84 ? 40.64660 25.61290 29.52239 1.000 15.51372 64 ALA C N 1
ATOM 2676 C CA . ALA B 2 84 ? 41.32040 24.44665 28.96536 1.000 14.20396 64 ALA C CA 1
ATOM 2677 C C . ALA B 2 84 ? 42.70603 24.76528 28.43330 1.000 14.87870 64 ALA C C 1
ATOM 2678 O O . ALA B 2 84 ? 43.53612 23.86138 28.32317 1.000 15.29056 64 ALA C O 1
ATOM 2685 N N . ARG B 2 85 ? 42.97334 26.01862 28.08672 1.000 13.27262 65 ARG C N 1
ATOM 2686 C CA . ARG B 2 85 ? 44.28107 26.40291 27.57619 1.000 12.38507 65 ARG C CA 1
ATOM 2687 C C . ARG B 2 85 ? 45.27699 26.77337 28.66892 1.000 14.18208 65 ARG C C 1
ATOM 2688 O O . ARG B 2 85 ? 46.45461 26.97685 28.36798 1.000 13.58730 65 ARG C O 1
ATOM 2709 N N . ILE B 2 86 ? 44.84932 26.89417 29.91771 1.000 13.24338 66 ILE C N 1
ATOM 2710 C CA . ILE B 2 86 ? 45.75841 27.33951 30.97543 1.000 11.49140 66 ILE C CA 1
ATOM 2711 C C . ILE B 2 86 ? 46.97879 26.42212 31.07239 1.000 11.82184 66 ILE C C 1
ATOM 2712 O O . ILE B 2 86 ? 48.09946 26.93157 31.15673 1.000 12.35059 66 ILE C O 1
ATOM 2728 N N . PRO B 2 87 ? 46.84769 25.09846 31.04850 1.000 11.24139 67 PRO C N 1
ATOM 2729 C CA . PRO B 2 87 ? 48.07114 24.27458 31.16388 1.000 10.80312 67 PRO C CA 1
ATOM 2730 C C . PRO B 2 87 ? 49.11326 24.56405 30.10436 1.000 13.45893 67 PRO C C 1
ATOM 2731 O O . PRO B 2 87 ? 50.28769 24.75617 30.43406 1.000 13.77437 67 PRO C O 1
ATOM 2742 N N . ASP B 2 88 ? 48.71301 24.62209 28.83377 1.000 13.79708 68 ASP C N 1
ATOM 2743 C CA . ASP B 2 88 ? 49.66954 24.86312 27.76125 1.000 12.68642 68 ASP C CA 1
ATOM 2744 C C . ASP B 2 88 ? 50.32228 26.23821 27.89503 1.000 12.37530 68 ASP C C 1
ATOM 2745 O O . ASP B 2 88 ? 51.52221 26.39193 27.65250 1.000 14.02281 68 ASP C O 1
ATOM 2754 N N . VAL B 2 89 ? 49.53263 27.25189 28.25424 1.000 11.25469 69 VAL C N 1
ATOM 2755 C CA . VAL B 2 89 ? 50.04570 28.61600 28.37966 1.000 12.42277 69 VAL C CA 1
ATOM 2756 C C . VAL B 2 89 ? 51.04562 28.71835 29.52556 1.000 10.97320 69 VAL C C 1
ATOM 2757 O O . VAL B 2 89 ? 52.12263 29.30631 29.36848 1.000 11.70590 69 VAL C O 1
ATOM 2770 N N . VAL B 2 90 ? 50.70821 28.16615 30.69532 1.000 9.84544 70 VAL C N 1
ATOM 2771 C CA . VAL B 2 90 ? 51.62722 28.20832 31.83290 1.000 9.59498 70 VAL C CA 1
ATOM 2772 C C . VAL B 2 90 ? 52.88516 27.41037 31.51649 1.000 10.75497 70 VAL C C 1
ATOM 2773 O O . VAL B 2 90 ? 54.01277 27.85734 31.77445 1.000 12.13643 70 VAL C O 1
ATOM 2803 N N . LYS B 2 92 ? 54.28048 26.75821 28.60134 1.000 11.59651 72 LYS C N 1
ATOM 2804 C CA . LYS B 2 92 ? 55.13520 27.44286 27.64687 1.000 13.82420 72 LYS C CA 1
ATOM 2805 C C . LYS B 2 92 ? 55.91771 28.56154 28.31419 1.000 12.01232 72 LYS C C 1
ATOM 2806 O O . LYS B 2 92 ? 57.09272 28.77781 27.99173 1.000 12.97153 72 LYS C O 1
ATOM 2825 N N . ALA B 2 93 ? 55.25960 29.32224 29.18994 1.000 11.89875 73 ALA C N 1
ATOM 2826 C CA . ALA B 2 93 ? 55.93690 30.40386 29.90723 1.000 11.42290 73 ALA C CA 1
ATOM 2827 C C . ALA B 2 93 ? 57.14388 29.89795 30.67479 1.000 9.28084 73 ALA C C 1
ATOM 2828 O O . ALA B 2 93 ? 58.24849 30.44394 30.54099 1.000 11.70493 73 ALA C O 1
ATOM 2835 N N . VAL B 2 94 ? 56.96577 28.85031 31.47527 1.000 12.82031 74 VAL C N 1
ATOM 2836 C CA . VAL B 2 94 ? 58.02879 28.47178 32.39769 1.000 11.74401 74 VAL C CA 1
ATOM 2837 C C . VAL B 2 94 ? 59.12346 27.68119 31.68427 1.000 14.67383 74 VAL C C 1
ATOM 2838 O O . VAL B 2 94 ? 60.27885 27.72947 32.09698 1.000 16.05489 74 VAL C O 1
ATOM 2851 N N . THR B 2 95 ? 58.81365 26.98826 30.56896 1.000 13.24970 75 THR C N 1
ATOM 2852 C CA . THR B 2 95 ? 59.85680 26.24299 29.87874 1.000 15.45294 75 THR C CA 1
ATOM 2853 C C . THR B 2 95 ? 60.50413 27.00046 28.72934 1.000 15.96721 75 THR C C 1
ATOM 2854 O O . THR B 2 95 ? 61.64171 26.68652 28.36772 1.000 19.77720 75 THR C O 1
ATOM 2865 N N . ASP B 2 96 ? 59.80507 27.96671 28.12181 1.000 16.70552 76 ASP C N 1
ATOM 2866 C CA . ASP B 2 96 ? 60.33024 28.67587 26.96689 1.000 17.59412 76 ASP C CA 1
ATOM 2867 C C . ASP B 2 96 ? 60.49400 30.16474 27.21584 1.000 19.74220 76 ASP C C 1
ATOM 2868 O O . ASP B 2 96 ? 61.17078 30.83228 26.42553 1.000 23.08646 76 ASP C O 1
ATOM 2877 N N . GLY B 2 97 ? 59.91461 30.68908 28.27681 1.000 20.28431 77 GLY C N 1
ATOM 2878 C CA . GLY B 2 97 ? 59.93916 32.10933 28.54505 1.000 16.52162 77 GLY C CA 1
ATOM 2879 C C . GLY B 2 97 ? 61.23290 32.57258 29.16406 1.000 18.98914 77 GLY C C 1
ATOM 2880 O O . GLY B 2 97 ? 62.06003 31.79953 29.63924 1.000 21.72901 77 GLY C O 1
ATOM 2884 N N . LYS B 2 98 ? 61.40808 33.88956 29.15679 1.000 18.89668 78 LYS C N 1
ATOM 2885 C CA . LYS B 2 98 ? 62.60390 34.54251 29.67740 1.000 17.67082 78 LYS C CA 1
ATOM 2886 C C . LYS B 2 98 ? 62.24153 35.21849 30.99386 1.000 16.49762 78 LYS C C 1
ATOM 2887 O O . LYS B 2 98 ? 61.24696 35.94304 31.06264 1.000 16.87212 78 LYS C O 1
ATOM 2906 N N . ILE B 2 99 ? 63.04385 34.99524 32.04079 1.000 17.27201 79 ILE C N 1
ATOM 2907 C CA . ILE B 2 99 ? 62.76340 35.66187 33.31188 1.000 13.10979 79 ILE C CA 1
ATOM 2908 C C . ILE B 2 99 ? 63.06385 37.14333 33.16468 1.000 14.63652 79 ILE C C 1
ATOM 2909 O O . ILE B 2 99 ? 64.15684 37.53876 32.72072 1.000 18.87617 79 ILE C O 1
ATOM 2925 N N . VAL B 2 100 ? 62.10148 37.97849 33.54513 1.000 13.77453 80 VAL C N 1
ATOM 2926 C CA . VAL B 2 100 ? 62.24633 39.42288 33.42976 1.000 15.11748 80 VAL C CA 1
ATOM 2927 C C . VAL B 2 100 ? 62.08335 40.12889 34.76352 1.000 17.18018 80 VAL C C 1
ATOM 2928 O O . VAL B 2 100 ? 62.22658 41.36005 34.82362 1.000 19.38753 80 VAL C O 1
ATOM 2941 N N . GLY B 2 101 ? 61.80859 39.39372 35.83416 1.000 16.96012 81 GLY C N 1
ATOM 2942 C CA . GLY B 2 101 ? 61.67557 39.99643 37.14659 1.000 14.96730 81 GLY C CA 1
ATOM 2943 C C . GLY B 2 101 ? 61.15739 38.95610 38.11736 1.000 13.82774 81 GLY C C 1
ATOM 2944 O O . GLY B 2 101 ? 61.02615 37.78240 37.77349 1.000 12.02645 81 GLY C O 1
ATOM 2948 N N . TYR B 2 102 ? 60.84820 39.42242 39.33271 1.000 14.51584 82 TYR C N 1
ATOM 2949 C CA . TYR B 2 102 ? 60.41222 38.56381 40.42638 1.000 14.16203 82 TYR C CA 1
ATOM 2950 C C . TYR B 2 102 ? 59.31732 39.26343 41.20825 1.000 12.86193 82 TYR C C 1
ATOM 2951 O O . TYR B 2 102 ? 59.37558 40.48262 41.42913 1.000 14.84258 82 TYR C O 1
ATOM 2969 N N A GLN B 2 103 ? 58.31931 38.49172 41.62296 0.500 12.02624 83 GLN C N 1
ATOM 2970 N N B GLN B 2 103 ? 58.33609 38.49019 41.65931 0.500 12.51954 83 GLN C N 1
ATOM 2971 C CA A GLN B 2 103 ? 57.24160 38.99636 42.45913 0.500 13.04187 83 GLN C CA 1
ATOM 2972 C CA B GLN B 2 103 ? 57.24674 39.01398 42.46827 0.500 13.09431 83 GLN C CA 1
ATOM 2973 C C A GLN B 2 103 ? 57.65885 38.93539 43.92470 0.500 13.29110 83 GLN C C 1
ATOM 2974 C C B GLN B 2 103 ? 57.61124 38.99677 43.95212 0.500 13.81494 83 GLN C C 1
ATOM 2975 O O A GLN B 2 103 ? 58.79143 38.59528 44.25768 0.500 18.22485 83 GLN C O 1
ATOM 2976 O O B GLN B 2 103 ? 58.72183 38.64348 44.34305 0.500 16.59798 83 GLN C O 1
ATOM 3003 N N A GLY B 2 104 ? 56.73934 39.29419 44.81611 0.500 11.51016 84 GLY C N 1
ATOM 3004 N N B GLY B 2 104 ? 56.66830 39.43687 44.78605 0.500 11.64907 84 GLY C N 1
ATOM 3005 C CA A GLY B 2 104 ? 57.15233 39.47817 46.19288 0.500 16.16556 84 GLY C CA 1
ATOM 3006 C CA B GLY B 2 104 ? 56.79994 39.40058 46.22795 0.500 14.19776 84 GLY C CA 1
ATOM 3007 C C A GLY B 2 104 ? 58.08452 40.67457 46.29839 0.500 22.05917 84 GLY C C 1
ATOM 3008 C C B GLY B 2 104 ? 58.01666 40.14235 46.75776 0.500 18.90303 84 GLY C C 1
ATOM 3009 O O A GLY B 2 104 ? 58.01576 41.62318 45.50817 0.500 19.08957 84 GLY C O 1
ATOM 3010 O O B GLY B 2 104 ? 58.60508 41.01606 46.10709 0.500 16.48705 84 GLY C O 1
ATOM 3017 N N A ALA B 2 105 ? 58.98375 40.62197 47.26747 0.500 25.81836 85 ALA C N 1
ATOM 3018 N N B ALA B 2 105 ? 58.39462 39.77506 47.98085 0.500 19.14802 85 ALA C N 1
ATOM 3019 C CA A ALA B 2 105 ? 59.86431 41.75613 47.53151 0.500 30.47836 85 ALA C CA 1
ATOM 3020 C CA B ALA B 2 105 ? 59.53691 40.40687 48.62907 0.500 25.92610 85 ALA C CA 1
ATOM 3021 C C A ALA B 2 105 ? 60.96577 41.91770 46.47761 0.500 24.96011 85 ALA C C 1
ATOM 3022 C C B ALA B 2 105 ? 60.83122 39.80999 48.08531 0.500 26.38578 85 ALA C C 1
ATOM 3023 O O A ALA B 2 105 ? 61.86594 42.74455 46.66945 0.500 28.54198 85 ALA C O 1
ATOM 3024 O O B ALA B 2 105 ? 61.01515 38.59318 48.08956 0.500 20.22536 85 ALA C O 1
ATOM 3037 N N A GLY B 2 106 ? 60.90041 41.19471 45.36311 0.500 26.38184 86 GLY C N 1
ATOM 3038 N N B GLY B 2 106 ? 61.71605 40.67196 47.58782 0.500 28.73292 86 GLY C N 1
ATOM 3039 C CA A GLY B 2 106 ? 61.94244 41.21555 44.35945 0.500 25.63226 86 GLY C CA 1
ATOM 3040 C CA B GLY B 2 106 ? 62.96765 40.18359 47.03750 0.500 30.24495 86 GLY C CA 1
ATOM 3041 C C A GLY B 2 106 ? 62.74262 39.93802 44.29101 0.500 26.00193 86 GLY C C 1
ATOM 3042 C C B GLY B 2 106 ? 62.73031 39.22150 45.89356 0.500 27.78879 86 GLY C C 1
ATOM 3043 O O A GLY B 2 106 ? 63.65955 39.83948 43.46580 0.500 21.13985 86 GLY C O 1
ATOM 3044 O O B GLY B 2 106 ? 61.89644 39.45274 45.00893 0.500 29.43906 86 GLY C O 1
ATOM 3051 N N A ALA B 2 107 ? 62.42037 38.95398 45.13439 0.500 25.84649 87 ALA C N 1
ATOM 3052 N N B ALA B 2 107 ? 63.46791 38.11300 45.90723 0.500 28.16840 87 ALA C N 1
ATOM 3053 C CA A ALA B 2 107 ? 63.09360 37.66140 45.13003 0.500 24.11546 87 ALA C CA 1
ATOM 3054 C CA B ALA B 2 107 ? 63.38374 37.13376 44.82724 0.500 23.13654 87 ALA C CA 1
ATOM 3055 C C A ALA B 2 107 ? 62.08327 36.52213 45.23722 0.500 19.35960 87 ALA C C 1
ATOM 3056 C C B ALA B 2 107 ? 62.21337 36.19615 45.12392 0.500 22.54423 87 ALA C C 1
ATOM 3057 O O A ALA B 2 107 ? 62.44784 35.41242 45.64246 0.500 24.18825 87 ALA C O 1
ATOM 3058 O O B ALA B 2 107 ? 62.37156 35.06922 45.60208 0.500 23.10348 87 ALA C O 1
ATOM 3071 N N A GLY B 2 108 ? 60.82434 36.78525 44.90059 0.500 19.43333 88 GLY C N 1
ATOM 3072 N N B GLY B 2 108 ? 61.01634 36.68357 44.84452 0.500 19.81292 88 GLY C N 1
ATOM 3073 C CA A GLY B 2 108 ? 59.78604 35.78347 44.95747 0.500 14.49269 88 GLY C CA 1
ATOM 3074 C CA B GLY B 2 108 ? 59.81137 35.87863 44.88470 0.500 13.98283 88 GLY C CA 1
ATOM 3075 C C A GLY B 2 108 ? 59.57265 35.09566 43.62691 0.500 12.91666 88 GLY C C 1
ATOM 3076 C C B GLY B 2 108 ? 59.58084 35.13564 43.58626 0.500 12.75259 88 GLY C C 1
ATOM 3077 O O A GLY B 2 108 ? 60.52807 34.75161 42.92843 0.500 15.34947 88 GLY C O 1
ATOM 3078 O O B GLY B 2 108 ? 60.52012 34.77717 42.87206 0.500 14.92356 88 GLY C O 1
ATOM 3085 N N . ARG B 2 109 ? 58.31316 34.92653 43.27055 1.000 9.64410 89 ARG C N 1
ATOM 3086 C CA . ARG B 2 109 ? 57.95512 34.13250 42.10350 1.000 11.20238 89 ARG C CA 1
ATOM 3087 C C . ARG B 2 109 ? 58.53658 34.74327 40.83161 1.000 10.01638 89 ARG C C 1
ATOM 3088 O O . ARG B 2 109 ? 58.27310 35.91442 40.53989 1.000 10.89143 89 ARG C O 1
ATOM 3110 N N . PRO B 2 110 ? 59.28262 33.97831 40.04035 1.000 9.16341 90 PRO C N 1
ATOM 3111 C CA . PRO B 2 110 ? 59.82196 34.52014 38.78424 1.000 10.13348 90 PRO C CA 1
ATOM 3112 C C . PRO B 2 110 ? 58.73848 34.85818 37.77792 1.000 8.35846 90 PRO C C 1
ATOM 3113 O O . PRO B 2 110 ? 57.7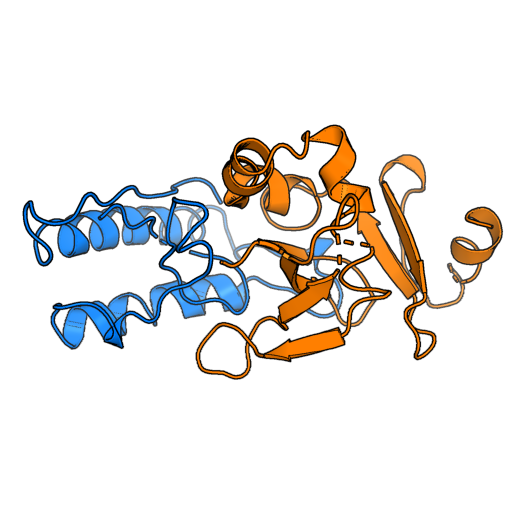3763 34.15785 37.63730 1.000 9.82221 90 PRO C O 1
ATOM 3124 N N . ILE B 2 111 ? 58.96934 35.95858 37.04784 1.000 8.75925 91 ILE C N 1
ATOM 3125 C CA . ILE B 2 111 ? 58.08590 36.46083 35.99985 1.000 9.95630 91 ILE C CA 1
ATOM 3126 C C . ILE B 2 111 ? 58.70270 36.08687 34.65849 1.000 10.18595 91 ILE C C 1
ATOM 3127 O O . ILE B 2 111 ? 59.81129 36.53151 34.35945 1.000 12.26355 91 ILE C O 1
ATOM 3143 N N . TYR B 2 112 ? 57.95428 35.35034 33.82967 1.000 9.93798 92 TYR C N 1
ATOM 3144 C CA . TYR B 2 112 ? 58.41326 34.89986 32.52159 1.000 8.99553 92 TYR C CA 1
ATOM 3145 C C . TYR B 2 112 ? 57.73021 35.69199 31.40837 1.000 11.92922 92 TYR C C 1
ATOM 3146 O O . TYR B 2 112 ? 56.49465 35.73051 31.32664 1.000 12.89293 92 TYR C O 1
ATOM 3164 N N . GLU B 2 113 ? 58.52497 36.27321 30.51921 1.000 11.49729 93 GLU C N 1
ATOM 3165 C CA . GLU B 2 113 ? 57.99627 36.88984 29.30844 1.000 13.14475 93 GLU C CA 1
ATOM 3166 C C . GLU B 2 113 ? 57.70219 35.77857 28.31120 1.000 18.29992 93 GLU C C 1
ATOM 3167 O O . GLU B 2 113 ? 58.55932 34.93075 28.05318 1.000 20.23352 93 GLU C O 1
ATOM 3179 N N . THR B 2 114 ? 56.49159 35.78014 27.75069 1.000 14.62598 94 THR C N 1
ATOM 3180 C CA . THR B 2 114 ? 56.02750 34.68859 26.91071 1.000 15.84402 94 THR C CA 1
ATOM 3181 C C . THR B 2 114 ? 55.13583 35.24493 25.80702 1.000 18.07899 94 THR C C 1
ATOM 3182 O O . THR B 2 114 ? 54.79601 36.42570 25.77838 1.000 23.07615 94 THR C O 1
ATOM 3210 N N . ILE B 2 116 ? 51.54717 34.59820 23.60097 1.000 26.85086 96 ILE C N 1
ATOM 3211 C CA . ILE B 2 116 ? 50.25548 33.92459 23.48217 1.000 28.18796 96 ILE C CA 1
ATOM 3212 C C . ILE B 2 116 ? 49.57963 34.46953 22.23761 1.000 27.95925 96 ILE C C 1
ATOM 3213 O O . ILE B 2 116 ? 49.22075 35.64817 22.19321 1.000 27.52125 96 ILE C O 1
ATOM 3229 N N . ASP B 2 117 ? 49.36839 33.61083 21.24423 1.000 30.74240 97 ASP C N 1
ATOM 3230 C CA . ASP B 2 117 ? 48.67907 34.00594 20.02551 1.000 30.39034 97 ASP C CA 1
ATOM 3231 C C . ASP B 2 117 ? 49.30354 35.26156 19.41974 1.000 30.67057 97 ASP C C 1
ATOM 3232 O O . ASP B 2 117 ? 48.61344 36.23686 19.11507 1.000 30.90011 97 ASP C O 1
ATOM 3241 N N . GLY B 2 118 ? 50.63260 35.24104 19.29073 1.000 31.12244 98 GLY C N 1
ATOM 3242 C CA . GLY B 2 118 ? 51.36381 36.34282 18.67749 1.000 32.11695 98 GLY C CA 1
ATOM 3243 C C . GLY B 2 118 ? 51.48998 37.59941 19.51235 1.000 31.01347 98 GLY C C 1
ATOM 3244 O O . GLY B 2 118 ? 51.96595 38.62268 19.00213 1.000 32.30454 98 GLY C O 1
ATOM 3248 N N . LYS B 2 119 ? 51.09491 37.56279 20.78224 1.000 29.09816 99 LYS C N 1
ATOM 3249 C CA . LYS B 2 119 ? 51.10766 38.73852 21.63728 1.000 28.22706 99 LYS C CA 1
ATOM 3250 C C . LYS B 2 119 ? 51.92448 38.43455 22.88478 1.000 26.76741 99 LYS C C 1
ATOM 3251 O O . LYS B 2 119 ? 51.91170 37.30325 23.38123 1.000 26.16595 99 LYS C O 1
ATOM 3270 N N . LYS B 2 120 ? 52.63043 39.44993 23.37584 1.000 26.58762 100 LYS C N 1
ATOM 3271 C CA . LYS B 2 120 ? 53.54238 39.29156 24.49748 1.000 25.48733 100 LYS C CA 1
ATOM 3272 C C . LYS B 2 120 ? 52.78298 39.39659 25.81528 1.000 23.93485 100 LYS C C 1
ATOM 3273 O O . LYS B 2 120 ? 51.99248 40.32502 26.01832 1.000 23.94112 100 LYS C O 1
ATOM 3292 N N . TYR B 2 121 ? 53.02064 38.44477 26.70316 1.000 17.82080 101 TYR C N 1
ATOM 3293 C CA . TYR B 2 121 ? 52.49183 38.51049 28.05571 1.000 15.38755 101 TYR C CA 1
ATOM 3294 C C . TYR B 2 121 ? 53.58671 38.17293 29.04912 1.000 15.79965 101 TYR C C 1
ATOM 3295 O O . TYR B 2 121 ? 54.58029 37.53638 28.71117 1.000 17.67576 101 TYR C O 1
ATOM 3313 N N . ASN B 2 122 ? 53.37831 38.58283 30.29736 1.000 13.79332 102 ASN C N 1
ATOM 3314 C CA . ASN B 2 122 ? 54.20421 38.13222 31.40727 1.000 12.06637 102 ASN C CA 1
ATOM 3315 C C . ASN B 2 122 ? 53.39675 37.21502 32.31120 1.000 12.70413 102 ASN C C 1
ATOM 3316 O O . ASN B 2 122 ? 52.29711 37.57470 32.75389 1.000 13.67897 102 ASN C O 1
ATOM 3327 N N . ILE B 2 123 ? 53.95080 36.03789 32.60566 1.000 11.63046 103 ILE C N 1
ATOM 3328 C CA . ILE B 2 123 ? 53.31808 35.03726 33.43379 1.000 9.07052 103 ILE C CA 1
ATOM 3329 C C . ILE B 2 123 ? 54.32374 34.62659 34.50072 1.000 10.11953 103 ILE C C 1
ATOM 3330 O O . ILE B 2 123 ? 55.43543 34.19918 34.17322 1.000 11.29390 103 ILE C O 1
ATOM 3346 N N . ALA B 2 124 ? 53.96089 34.81600 35.76649 1.000 8.18499 104 ALA C N 1
ATOM 3347 C CA . ALA B 2 124 ? 54.80789 34.40754 36.88923 1.000 7.18923 104 ALA C CA 1
ATOM 3348 C C . ALA B 2 124 ? 54.45816 32.97748 37.27546 1.000 7.73985 104 ALA C C 1
ATOM 3349 O O . ALA B 2 124 ? 53.28043 32.60691 37.30671 1.000 9.04525 104 ALA C O 1
ATOM 3356 N N . VAL B 2 125 ? 55.48169 32.16001 37.56675 1.000 9.71679 105 VAL C N 1
ATOM 3357 C CA . VAL B 2 125 ? 55.27862 30.74139 37.83321 1.000 8.31384 105 VAL C CA 1
ATOM 3358 C C . VAL B 2 125 ? 56.21500 30.29957 38.95397 1.000 9.31233 105 VAL C C 1
ATOM 3359 O O . VAL B 2 125 ? 57.42712 30.48466 38.85841 1.000 11.86703 105 VAL C O 1
ATOM 3372 N N . THR B 2 126 ? 55.65126 29.68525 39.99563 1.000 8.63859 106 THR C N 1
ATOM 3373 C CA . THR B 2 126 ? 56.40424 29.02435 41.05455 1.000 8.70795 106 THR C CA 1
ATOM 3374 C C . THR B 2 126 ? 56.47669 27.52613 40.74686 1.000 8.83205 106 THR C C 1
ATOM 3375 O O . THR B 2 126 ? 55.44879 26.90680 40.47466 1.000 9.51641 106 THR C O 1
ATOM 3386 N N . VAL B 2 127 ? 57.68568 26.96993 40.84148 1.000 10.06802 107 VAL C N 1
ATOM 3387 C CA . VAL B 2 127 ? 57.97150 25.56153 40.55994 1.000 10.20182 107 VAL C CA 1
ATOM 3388 C C . VAL B 2 127 ? 58.73666 24.99122 41.74444 1.000 12.29635 107 VAL C C 1
ATOM 3389 O O . VAL B 2 127 ? 59.64090 25.64051 42.28535 1.000 15.49019 107 VAL C O 1
ATOM 3402 N N . GLY B 2 128 ? 58.39765 23.75708 42.12764 1.000 9.99834 108 GLY C N 1
ATOM 3403 C CA . GLY B 2 128 ? 59.15114 23.06122 43.14129 1.000 12.37250 108 GLY C CA 1
ATOM 3404 C C . GLY B 2 128 ? 60.50836 22.60606 42.64926 1.000 12.76798 108 GLY C C 1
ATOM 3405 O O . GLY B 2 128 ? 60.81142 22.60103 41.46098 1.000 11.60363 108 GLY C O 1
ATOM 3409 N N . SER B 2 129 ? 61.34390 22.18566 43.59823 1.000 12.57898 109 SER C N 1
ATOM 3410 C CA . SER B 2 129 ? 62.66976 21.71657 43.21223 1.000 12.07881 109 SER C CA 1
ATOM 3411 C C . SER B 2 129 ? 62.59062 20.45586 42.35758 1.000 12.53375 109 SER C C 1
ATOM 3412 O O . SER B 2 129 ? 63.55067 20.15835 41.63250 1.000 15.71361 109 SER C O 1
ATOM 3420 N N . ASN B 2 130 ? 61.48019 19.73256 42.40901 1.000 11.87635 110 ASN C N 1
ATOM 3421 C CA . ASN B 2 130 ? 61.29233 18.52660 41.60390 1.000 12.74301 110 ASN C CA 1
ATOM 3422 C C . ASN B 2 130 ? 60.66703 18.80827 40.25017 1.000 12.03171 110 ASN C C 1
ATOM 3423 O O . ASN B 2 130 ? 60.43365 17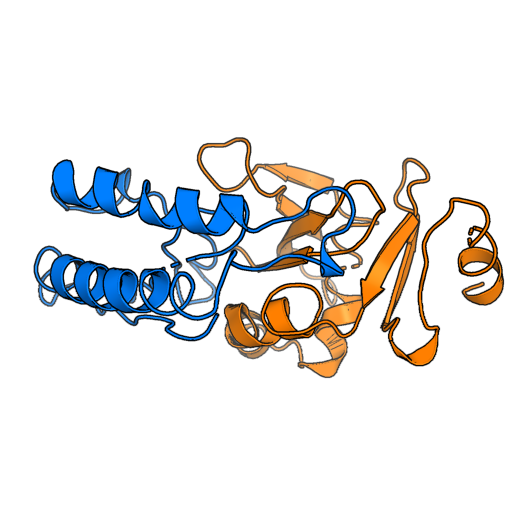.86279 39.49741 1.000 13.14813 110 ASN C O 1
ATOM 3434 N N . GLY B 2 131 ? 60.41423 20.07428 39.92174 1.000 10.48074 111 GLY C N 1
ATOM 3435 C CA . GLY B 2 131 ? 59.80806 20.44695 38.65356 1.000 9.93900 111 GLY C CA 1
ATOM 3436 C C . GLY B 2 131 ? 58.30530 20.62722 38.66833 1.000 10.67928 111 GLY C C 1
ATOM 3437 O O . GLY B 2 131 ? 57.73597 21.04084 37.65529 1.000 10.07725 111 GLY C O 1
ATOM 3441 N N . TYR B 2 132 ? 57.64789 20.33693 39.78842 1.000 8.81362 112 TYR C N 1
ATOM 3442 C CA . TYR B 2 132 ? 56.20167 20.43746 39.89760 1.000 7.85098 112 TYR C CA 1
ATOM 3443 C C . TYR B 2 132 ? 55.75751 21.88965 39.89651 1.000 7.72450 112 TYR C C 1
ATOM 3444 O O . TYR B 2 132 ? 56.18064 22.68713 40.73564 1.000 9.55556 112 TYR C O 1
ATOM 3462 N N . VAL B 2 133 ? 54.84913 22.22519 38.98603 1.000 8.84299 113 VAL C N 1
ATOM 3463 C CA . VAL B 2 133 ? 54.34984 23.60185 38.92615 1.000 6.83807 113 VAL C CA 1
ATOM 3464 C C . VAL B 2 133 ? 53.33699 23.83715 40.04225 1.000 7.84170 113 VAL C C 1
ATOM 3465 O O . VAL B 2 133 ? 52.29750 23.16784 40.12348 1.000 9.53397 113 VAL C O 1
ATOM 3478 N N . VAL B 2 134 ? 53.63215 24.81342 40.90484 1.000 8.84610 114 VAL C N 1
ATOM 3479 C CA . VAL B 2 134 ? 52.87099 25.04992 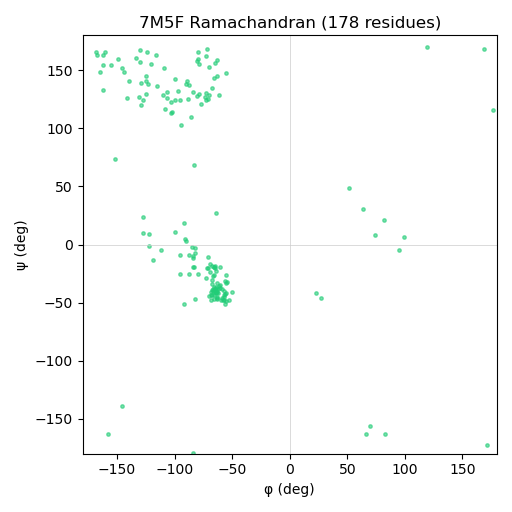42.13407 1.000 8.22387 114 VAL C CA 1
ATOM 3480 C C . VAL B 2 134 ? 51.74956 26.05201 41.90397 1.000 8.59496 114 VAL C C 1
ATOM 3481 O O . VAL B 2 134 ? 50.60322 25.80398 42.27031 1.000 9.68883 114 VAL C O 1
ATOM 3494 N N . GLY B 2 135 ? 52.08871 27.20229 41.32419 1.000 7.98922 115 GLY C N 1
ATOM 3495 C CA . GLY B 2 135 ? 51.12146 28.26576 41.11741 1.000 9.41973 115 GLY C CA 1
ATOM 3496 C C . GLY B 2 135 ? 51.63394 29.19858 40.04549 1.000 8.62874 115 GLY C C 1
ATOM 3497 O O . GLY B 2 135 ? 52.80352 29.16455 39.66476 1.000 8.98990 115 GLY C O 1
ATOM 3501 N N . ALA B 2 136 ? 50.73188 30.03717 39.55405 1.000 6.83138 116 ALA C N 1
ATOM 3502 C CA . ALA B 2 136 ? 51.05123 30.88760 38.41121 1.000 8.73394 116 ALA C CA 1
ATOM 3503 C C . ALA B 2 136 ? 50.03997 32.01547 38.34702 1.000 8.04682 116 ALA C C 1
ATOM 3504 O O . ALA B 2 136 ? 48.89460 31.86211 38.77324 1.000 9.50443 116 ALA C O 1
ATOM 3511 N N . ASN B 2 137 ? 50.45532 33.12672 37.74161 1.000 8.44575 117 ASN C N 1
ATOM 3512 C CA . ASN B 2 137 ? 49.55171 34.24515 37.55753 1.000 7.79906 117 ASN C CA 1
ATOM 3513 C C . ASN B 2 137 ? 50.01428 35.09064 36.38088 1.000 9.18343 117 ASN C C 1
ATOM 3514 O O . ASN B 2 137 ? 51.19997 35.13167 36.05010 1.000 9.89002 117 ASN C O 1
ATOM 3525 N N . LEU B 2 138 ? 49.05446 35.79883 35.77208 1.000 9.09346 118 LEU C N 1
ATOM 3526 C CA . LEU B 2 138 ? 49.37621 36.80987 34.77446 1.000 9.86677 118 LEU C CA 1
ATOM 3527 C C . LEU B 2 138 ? 49.80784 38.11257 35.44473 1.000 10.62304 118 LEU C C 1
ATOM 3528 O O . LEU B 2 138 ? 49.46240 38.40212 36.59515 1.000 10.63389 118 LEU C O 1
ATOM 3544 N N . ARG B 2 139 ? 50.54372 38.91922 34.68807 1.000 11.99246 119 ARG C N 1
ATOM 3545 C CA . ARG B 2 139 ? 50.86460 40.27499 35.08984 1.000 14.85343 119 ARG C CA 1
ATOM 3546 C C . ARG B 2 139 ? 50.40191 41.22740 34.00392 1.000 23.91550 119 ARG C C 1
ATOM 3547 O O . ARG B 2 139 ? 50.09243 40.82311 32.88040 1.000 34.64048 119 ARG C O 1
ATOM 3568 N N . GLY B 2 140 ? 50.35569 42.50767 34.34370 1.000 18.97697 120 GLY C N 1
ATOM 3569 C CA . GLY B 2 140 ? 50.08899 43.52809 33.35318 1.000 25.73877 120 GLY C CA 1
ATOM 3570 C C . GLY B 2 140 ? 51.37534 43.94153 32.66455 1.000 39.93201 120 GLY C C 1
ATOM 3571 O O . GLY B 2 140 ? 52.46243 43.50324 33.05887 1.000 45.41736 120 GLY C O 1
#

Foldseek 3Di:
DEWEAEDAPAQGIADDDPVGGGGDQPVVAQADPVLSVVSVVLRVVQNVQAPPVCRVNGDDPDPVVLVVSLVVQVVSQVVVCVRRDPVYHYHYDRDD/DVVVQVVCVVVVDDDDVVQWDDWDAAPVGAIATFGPDDCFFGLNVQCVVAVVVCVVVPHDSSCVRVQLCQVRVFDFDDADDDDRHFTWTWHDPPDTWIKTWDADPNNYTGYMHTDD